Protein AF-A0A3D5VFP3-F1 (afdb_monomer_lite)

Foldseek 3Di:
DPPQDKDKFKKQKPDDDDPVLQVLLQVLLVPDWFWPHWHADPVRSMIITIGGPPRDDPVVNQVSSVVSVIGIDGPVVVVVVVVVVLVVVLVLLVVLLVQLCVLLVVLVVVVVCCVVVDCPDPCPPPLVCNLVSLLVSLCCNCCVSNVVLLVVLVVQVVVVHGDPSVVLNVVLVVQSVQSVCVVVDVGDHRNSVNSVSSSVVSVVVSVVSVVVVVVVVVVVVVVVPPDPWDFDQDPNDTDID

Radius of gyration: 29.79 Å; chains: 1; bounding box: 69×34×88 Å

Structure (mmCIF, N/CA/C/O backbone):
data_AF-A0A3D5VFP3-F1
#
_entry.id   AF-A0A3D5VFP3-F1
#
loop_
_atom_site.group_PDB
_atom_site.id
_atom_site.type_symbol
_atom_site.label_atom_id
_atom_site.label_alt_id
_atom_site.label_comp_id
_atom_site.label_asym_id
_atom_site.label_entity_id
_atom_site.label_seq_id
_atom_site.pdbx_PDB_ins_code
_atom_site.Cartn_x
_atom_site.Cartn_y
_atom_site.Cartn_z
_atom_site.occupancy
_atom_site.B_iso_or_equiv
_atom_site.auth_seq_id
_atom_site.auth_comp_id
_atom_site.auth_asym_id
_atom_site.auth_atom_id
_atom_site.pdbx_PDB_model_num
ATOM 1 N N . MET A 1 1 ? -14.016 -11.498 55.573 1.00 44.25 1 MET A N 1
ATOM 2 C CA . MET A 1 1 ? -14.763 -12.075 54.430 1.00 44.25 1 MET A CA 1
ATOM 3 C C . MET A 1 1 ? -13.805 -12.108 53.253 1.00 44.25 1 MET A C 1
ATOM 5 O O . MET A 1 1 ? -13.121 -11.107 53.084 1.00 44.25 1 MET A O 1
ATOM 9 N N . PRO A 1 2 ? -13.658 -13.217 52.510 1.00 45.59 2 PRO A N 1
ATOM 10 C CA . PRO A 1 2 ? -12.778 -13.217 51.349 1.00 45.59 2 PRO A CA 1
ATOM 11 C C . PRO A 1 2 ? -13.399 -12.300 50.289 1.00 45.59 2 PRO A C 1
ATOM 13 O O . PRO A 1 2 ? -14.559 -12.490 49.923 1.00 45.59 2 PRO A O 1
ATOM 16 N N . GLU A 1 3 ? -12.664 -11.279 49.849 1.00 53.44 3 GLU A N 1
ATOM 17 C CA . GLU A 1 3 ? -13.039 -10.457 48.697 1.00 53.44 3 GLU A CA 1
ATOM 18 C C . GLU A 1 3 ? -13.270 -11.387 47.503 1.00 53.44 3 GLU A C 1
ATOM 20 O O . GLU A 1 3 ? -12.344 -12.036 47.010 1.00 53.44 3 GLU A O 1
ATOM 25 N N . LYS A 1 4 ? -14.523 -11.500 47.048 1.00 60.69 4 LYS A N 1
ATOM 26 C CA . LYS A 1 4 ? -14.795 -12.093 45.740 1.00 60.69 4 LYS A CA 1
ATOM 27 C C . LYS A 1 4 ? -14.159 -11.164 44.714 1.00 60.69 4 LYS A C 1
ATOM 29 O O . LYS A 1 4 ? -14.658 -10.069 44.495 1.00 60.69 4 LYS A O 1
ATOM 34 N N . LYS A 1 5 ? -13.042 -11.596 44.134 1.00 81.00 5 LYS A N 1
ATOM 35 C CA . LYS A 1 5 ? -12.297 -10.841 43.128 1.00 81.00 5 LYS A CA 1
ATOM 36 C C . LYS A 1 5 ? -13.193 -10.646 41.901 1.00 81.00 5 LYS A C 1
ATOM 38 O O . LYS A 1 5 ? -13.483 -11.622 41.216 1.00 81.00 5 LYS A O 1
ATOM 43 N N . THR A 1 6 ? -13.684 -9.433 41.679 1.00 87.69 6 THR A N 1
ATOM 44 C CA . THR A 1 6 ? -14.434 -9.063 40.475 1.00 87.69 6 THR A CA 1
ATOM 45 C C . THR A 1 6 ? -13.469 -8.707 39.344 1.00 87.69 6 THR A C 1
ATOM 47 O O . THR A 1 6 ? -12.318 -8.335 39.580 1.00 87.69 6 THR A O 1
ATOM 50 N N . GLU A 1 7 ? -13.921 -8.871 38.104 1.00 89.81 7 GLU A N 1
ATOM 51 C CA . GLU A 1 7 ? -13.239 -8.378 36.906 1.00 89.81 7 GLU A CA 1
ATOM 52 C C . GLU A 1 7 ? -14.157 -7.432 36.140 1.00 89.81 7 GLU A C 1
ATOM 54 O O . GLU A 1 7 ? -15.376 -7.601 36.130 1.00 89.81 7 GLU A O 1
ATOM 59 N N . GLU A 1 8 ? -13.556 -6.459 35.462 1.00 90.25 8 GLU A N 1
ATOM 60 C CA . GLU A 1 8 ? -14.260 -5.541 34.575 1.00 90.25 8 GLU A CA 1
ATOM 61 C C . GLU A 1 8 ? -14.010 -5.923 33.114 1.00 90.25 8 GLU A C 1
ATOM 63 O O . GLU A 1 8 ? -12.895 -6.277 32.716 1.00 90.25 8 GLU A O 1
ATOM 68 N N . ILE A 1 9 ? -15.055 -5.839 32.295 1.00 91.19 9 ILE A N 1
ATOM 69 C CA . ILE A 1 9 ? -14.970 -6.032 30.855 1.00 91.19 9 ILE A CA 1
ATOM 70 C C . ILE A 1 9 ? -15.835 -5.022 30.118 1.00 91.19 9 ILE A C 1
ATOM 72 O O . ILE A 1 9 ? -16.965 -4.740 30.514 1.00 91.19 9 ILE A O 1
ATOM 76 N N . THR A 1 10 ? -15.312 -4.519 29.003 1.00 91.94 10 THR A N 1
ATOM 77 C CA . THR A 1 10 ? -16.052 -3.614 28.127 1.00 91.94 10 THR A CA 1
ATOM 78 C C . THR A 1 10 ? -16.463 -4.330 26.851 1.00 91.94 10 THR A C 1
ATOM 80 O O . THR A 1 10 ? -15.634 -4.907 26.135 1.00 91.94 10 THR A O 1
ATOM 83 N N . LEU A 1 11 ? -17.758 -4.274 26.555 1.00 93.19 11 LEU A N 1
ATOM 84 C CA . LEU A 1 11 ? -18.333 -4.724 25.295 1.00 93.19 11 LEU A CA 1
ATOM 85 C C . LEU A 1 11 ? -18.688 -3.511 24.443 1.00 93.19 11 LEU A C 1
ATOM 87 O O . LEU A 1 11 ? -19.290 -2.560 24.937 1.00 93.19 11 LEU A O 1
ATOM 91 N N . LYS A 1 12 ? -18.374 -3.560 23.153 1.00 92.06 12 LYS A N 1
ATOM 92 C CA . LYS A 1 12 ? -18.992 -2.675 22.170 1.00 92.06 12 LYS A CA 1
ATOM 93 C C . LYS A 1 12 ? -20.333 -3.273 21.754 1.00 92.06 12 LYS A C 1
ATOM 95 O O . LYS A 1 12 ? -20.403 -4.469 21.479 1.00 92.06 12 LYS A O 1
ATOM 100 N N . VAL A 1 13 ? -21.387 -2.465 21.738 1.00 91.69 13 VAL A N 1
ATOM 101 C CA . VAL A 1 13 ? -22.762 -2.899 21.468 1.00 91.69 13 VAL A CA 1
ATOM 102 C C . VAL A 1 13 ? -23.317 -2.113 20.286 1.00 91.69 13 VAL A C 1
ATOM 104 O O . VAL A 1 13 ? -23.622 -0.929 20.401 1.00 91.69 13 VAL A O 1
ATOM 107 N N . GLU A 1 14 ? -23.463 -2.777 19.145 1.00 88.94 14 GLU A N 1
ATOM 108 C CA . GLU A 1 14 ? -23.888 -2.149 17.893 1.00 88.94 14 GLU A CA 1
ATOM 109 C C . GLU A 1 14 ? -25.411 -2.178 17.714 1.00 88.94 14 GLU A C 1
ATOM 111 O O . GLU A 1 14 ? -26.101 -3.105 18.147 1.00 88.94 14 GLU A O 1
ATOM 116 N N . GLY A 1 15 ? -25.940 -1.160 17.027 1.00 87.69 15 GLY A N 1
ATOM 117 C CA . GLY A 1 15 ? -27.359 -1.066 16.665 1.00 87.69 15 GLY A CA 1
ATOM 118 C C . GLY A 1 15 ? -28.241 -0.350 17.690 1.00 87.69 15 GLY A C 1
ATOM 119 O O . GLY A 1 15 ? -29.456 -0.271 17.501 1.00 87.69 15 GLY A O 1
ATOM 120 N N . MET A 1 16 ? -27.665 0.203 18.761 1.00 91.12 16 MET A N 1
ATOM 121 C CA . MET A 1 16 ? -28.406 1.057 19.689 1.00 91.12 16 MET A CA 1
ATOM 122 C C . MET A 1 16 ? -28.631 2.441 19.074 1.00 91.12 16 MET A C 1
ATOM 124 O O . MET A 1 16 ? -27.683 3.147 18.757 1.00 91.12 16 MET A O 1
ATOM 128 N N . THR A 1 17 ? -29.890 2.855 18.937 1.00 88.81 17 THR A N 1
ATOM 129 C CA . THR A 1 17 ? -30.246 4.144 18.309 1.00 88.81 17 THR A CA 1
ATOM 130 C C . THR A 1 17 ? -30.950 5.116 19.252 1.00 88.81 17 THR A C 1
ATOM 132 O O . THR A 1 17 ? -31.187 6.266 18.888 1.00 88.81 17 THR A O 1
ATOM 135 N N . CYS A 1 18 ? -31.291 4.697 20.474 1.00 90.31 18 CYS A N 1
ATOM 136 C CA . CYS A 1 18 ? -31.927 5.564 21.465 1.00 90.31 18 CYS A CA 1
ATOM 137 C C . CYS A 1 18 ? -31.597 5.158 22.910 1.00 90.31 18 CYS A C 1
ATOM 139 O O . CYS A 1 18 ? -31.111 4.058 23.176 1.00 90.31 18 CYS A O 1
ATOM 141 N N . ALA A 1 19 ? -31.905 6.031 23.875 1.00 87.81 19 ALA A N 1
ATOM 142 C CA . ALA A 1 19 ? -31.663 5.769 25.299 1.00 87.81 19 ALA A CA 1
ATOM 143 C C . ALA A 1 19 ? -32.436 4.543 25.824 1.00 87.81 19 ALA A C 1
ATOM 145 O O . ALA A 1 19 ? -31.959 3.825 26.701 1.00 87.81 19 ALA A O 1
ATOM 146 N N . ALA A 1 20 ? -33.612 4.252 25.256 1.00 91.00 20 ALA A N 1
ATOM 147 C CA . ALA A 1 20 ? -34.373 3.056 25.610 1.00 91.00 20 ALA A CA 1
ATOM 148 C C . ALA A 1 20 ? -33.670 1.758 25.161 1.00 91.00 20 ALA A C 1
ATOM 150 O O . ALA A 1 20 ? -33.784 0.744 25.852 1.00 91.00 20 ALA A O 1
ATOM 151 N N . CYS A 1 21 ? -32.912 1.792 24.057 1.00 90.69 21 CYS A N 1
ATOM 152 C CA . CYS A 1 21 ? -32.069 0.677 23.616 1.00 90.69 21 CYS A CA 1
ATOM 153 C C . CYS A 1 21 ? -30.977 0.378 24.648 1.00 90.69 21 CYS A C 1
ATOM 155 O O . CYS A 1 21 ? -30.876 -0.757 25.111 1.00 90.69 21 CYS A O 1
ATOM 157 N N . ALA A 1 22 ? -30.233 1.408 25.068 1.00 91.56 22 ALA A N 1
ATOM 158 C CA . ALA A 1 22 ? -29.179 1.281 26.075 1.00 91.56 22 ALA A CA 1
ATOM 159 C C . ALA A 1 22 ? -29.722 0.743 27.409 1.00 91.56 22 ALA A C 1
ATOM 161 O O . ALA A 1 22 ? -29.200 -0.236 27.937 1.00 91.56 22 ALA A O 1
ATOM 162 N N . ASN A 1 23 ? -30.850 1.281 27.886 1.00 92.56 23 ASN A N 1
ATOM 163 C CA . ASN A 1 23 ? -31.508 0.804 29.107 1.00 92.56 23 ASN A CA 1
ATOM 164 C C . ASN A 1 23 ? -31.950 -0.665 29.023 1.00 92.56 23 ASN A C 1
ATOM 166 O O . ASN A 1 23 ? -31.930 -1.377 30.029 1.00 92.56 23 ASN A O 1
ATOM 170 N N . ARG A 1 24 ? -32.380 -1.136 27.844 1.00 93.06 24 ARG A N 1
ATOM 171 C CA . ARG A 1 24 ? -32.751 -2.544 27.639 1.00 93.06 24 ARG A CA 1
ATOM 172 C C . ARG A 1 24 ? -31.532 -3.455 27.764 1.00 93.06 24 ARG A C 1
ATOM 174 O O . ARG A 1 24 ? -31.623 -4.472 28.448 1.00 93.06 24 ARG A O 1
ATOM 181 N N . VAL A 1 25 ? -30.417 -3.083 27.137 1.00 94.00 25 VAL A N 1
ATOM 182 C CA . VAL A 1 25 ? -29.152 -3.830 27.222 1.00 94.00 25 VAL A CA 1
ATOM 183 C C . VAL A 1 25 ? -28.635 -3.841 28.658 1.00 94.00 25 VAL A C 1
ATOM 185 O O . VAL A 1 25 ? -28.311 -4.904 29.179 1.00 94.00 25 VAL A O 1
ATOM 188 N N . GLU A 1 26 ? -28.643 -2.691 29.335 1.00 94.75 26 GLU A N 1
ATOM 189 C CA . GLU A 1 26 ? -28.185 -2.573 30.721 1.00 94.75 26 GLU A CA 1
ATOM 190 C C . GLU A 1 26 ? -28.997 -3.460 31.672 1.00 94.75 26 GLU A C 1
ATOM 192 O O . GLU A 1 26 ? -28.426 -4.197 32.474 1.00 94.75 26 GLU A O 1
ATOM 197 N N . LYS A 1 27 ? -30.332 -3.455 31.549 1.00 93.00 27 LYS A N 1
ATOM 198 C CA . LYS A 1 27 ? -31.205 -4.344 32.333 1.00 93.00 27 LYS A CA 1
ATOM 199 C C . LYS A 1 27 ? -30.961 -5.819 32.024 1.00 93.00 27 LYS A C 1
ATOM 201 O O . LYS A 1 27 ? -30.970 -6.628 32.947 1.00 93.00 27 LYS A O 1
ATOM 206 N N . GLY A 1 28 ? -30.740 -6.167 30.755 1.00 92.38 28 GLY A N 1
ATOM 207 C CA . GLY A 1 28 ? -30.413 -7.535 30.349 1.00 92.38 28 GLY A CA 1
ATOM 208 C C . GLY A 1 28 ? -29.112 -8.028 30.984 1.00 92.38 28 GLY A C 1
ATOM 209 O O . GLY A 1 28 ? -29.074 -9.121 31.545 1.00 92.38 28 GLY A O 1
ATOM 210 N N . LEU A 1 29 ? -28.073 -7.190 30.977 1.00 93.56 29 LEU A N 1
ATOM 211 C CA . LEU A 1 29 ? -26.781 -7.499 31.590 1.00 93.56 29 LEU A CA 1
ATOM 212 C C . LEU A 1 29 ? -26.881 -7.588 33.120 1.00 93.56 29 LEU A C 1
ATOM 214 O O . LEU A 1 29 ? -26.464 -8.595 33.683 1.00 93.56 29 LEU A O 1
ATOM 218 N N . LYS A 1 30 ? -27.512 -6.611 33.790 1.00 92.88 30 LYS A N 1
ATOM 219 C CA . LYS A 1 30 ? -27.724 -6.636 35.255 1.00 92.88 30 LYS A CA 1
ATOM 220 C C . LYS A 1 30 ? -28.549 -7.832 35.729 1.00 92.88 30 LYS A C 1
ATOM 222 O O . LYS A 1 30 ? -28.347 -8.311 36.836 1.00 92.88 30 LYS A O 1
ATOM 227 N N . GLY A 1 31 ? -29.493 -8.301 34.913 1.00 88.50 31 GLY A N 1
ATOM 228 C CA . GLY A 1 31 ? -30.317 -9.471 35.220 1.00 88.50 31 GLY A CA 1
ATOM 229 C C . GLY A 1 31 ? -29.604 -10.813 35.028 1.00 88.50 31 GLY A C 1
ATOM 230 O O . GLY A 1 31 ? -30.205 -11.853 35.289 1.00 88.50 31 GLY A O 1
ATOM 231 N N . THR A 1 32 ? -28.358 -10.814 34.547 1.00 91.19 32 THR A N 1
ATOM 232 C CA . THR A 1 32 ? -27.607 -12.042 34.281 1.00 91.19 32 THR A CA 1
ATOM 233 C C . THR A 1 32 ? -26.815 -12.465 35.520 1.00 91.19 32 THR A C 1
ATOM 235 O O . THR A 1 32 ? -26.041 -11.691 36.078 1.00 91.19 32 THR A O 1
ATOM 238 N N . GLU A 1 33 ? -26.989 -13.715 35.953 1.00 90.94 33 GLU A N 1
ATOM 239 C CA . GLU A 1 33 ? -26.297 -14.257 37.126 1.00 90.94 33 GLU A CA 1
ATOM 240 C C . GLU A 1 33 ? -24.769 -14.209 36.955 1.00 90.94 33 GLU A C 1
ATOM 242 O O . GLU A 1 33 ? -24.229 -14.626 35.930 1.00 90.94 33 GLU A O 1
ATOM 247 N N . GLY A 1 34 ? -24.070 -13.690 37.968 1.00 89.00 34 GLY A N 1
ATOM 248 C CA . GLY A 1 34 ? -22.620 -13.481 37.932 1.00 89.00 34 GLY A CA 1
ATOM 249 C C . GLY A 1 34 ? -22.188 -12.071 37.515 1.00 89.00 34 GLY A C 1
ATOM 250 O O . GLY A 1 34 ? -21.008 -11.760 37.666 1.00 89.00 34 GLY A O 1
ATOM 251 N N . VAL A 1 35 ? -23.110 -11.212 37.061 1.00 93.94 35 VAL A N 1
ATOM 252 C CA . VAL A 1 35 ? -22.873 -9.770 36.871 1.00 93.94 35 VAL A CA 1
ATOM 253 C C . VAL A 1 35 ? -23.111 -9.032 38.189 1.00 93.94 35 VAL A C 1
ATOM 255 O O . VAL A 1 35 ? -24.148 -9.202 38.826 1.00 93.94 35 VAL A O 1
ATOM 258 N N . VAL A 1 36 ? -22.143 -8.217 38.606 1.00 92.44 36 VAL A N 1
ATOM 259 C CA . VAL A 1 36 ? -22.212 -7.371 39.808 1.00 92.44 36 VAL A CA 1
ATOM 260 C C . VAL A 1 36 ? -22.780 -6.004 39.452 1.00 92.44 36 VAL A C 1
ATOM 262 O O . VAL A 1 36 ? -23.693 -5.508 40.111 1.00 92.44 36 VAL A O 1
ATOM 265 N N . SER A 1 37 ? -22.277 -5.412 38.372 1.00 91.56 37 SER A N 1
ATOM 266 C CA . SER A 1 37 ? -22.757 -4.139 37.853 1.00 91.56 37 SER A CA 1
ATOM 267 C C . SER A 1 37 ? -22.610 -4.100 36.330 1.00 91.56 37 SER A C 1
ATOM 269 O O . SER A 1 37 ? -21.776 -4.789 35.746 1.00 91.56 37 SER A O 1
ATOM 271 N N . ALA A 1 38 ? -23.466 -3.331 35.662 1.00 93.00 38 ALA A N 1
ATOM 272 C CA . ALA A 1 38 ? -23.343 -3.061 34.234 1.00 93.00 38 ALA A CA 1
ATOM 273 C C . ALA A 1 38 ? -23.818 -1.637 33.955 1.00 93.00 38 ALA A C 1
ATOM 275 O O . ALA A 1 38 ? -24.843 -1.215 34.488 1.00 93.00 38 ALA A O 1
ATOM 276 N N . VAL A 1 39 ? -23.088 -0.900 33.131 1.00 92.38 39 VAL A N 1
ATOM 277 C CA . VAL A 1 39 ? -23.425 0.468 32.730 1.00 92.38 39 VAL A CA 1
ATOM 278 C C . VAL A 1 39 ? -23.284 0.560 31.221 1.00 92.38 39 VAL A C 1
ATOM 280 O O . VAL A 1 39 ? -22.249 0.179 30.673 1.00 92.38 39 VAL A O 1
ATOM 283 N N . VAL A 1 40 ? -24.321 1.053 30.541 1.00 92.44 40 VAL A N 1
ATOM 284 C CA . VAL A 1 40 ? -24.315 1.189 29.079 1.00 92.44 40 VAL A CA 1
ATOM 285 C C . VAL A 1 40 ? -24.307 2.659 28.687 1.00 92.44 40 VAL A C 1
ATOM 287 O O . VAL A 1 40 ? -25.212 3.422 29.013 1.00 92.44 40 VAL A O 1
ATOM 290 N N . ASN A 1 41 ? -23.299 3.055 27.920 1.00 88.00 41 ASN A N 1
ATOM 291 C CA . ASN A 1 41 ? -23.160 4.394 27.381 1.00 88.00 41 ASN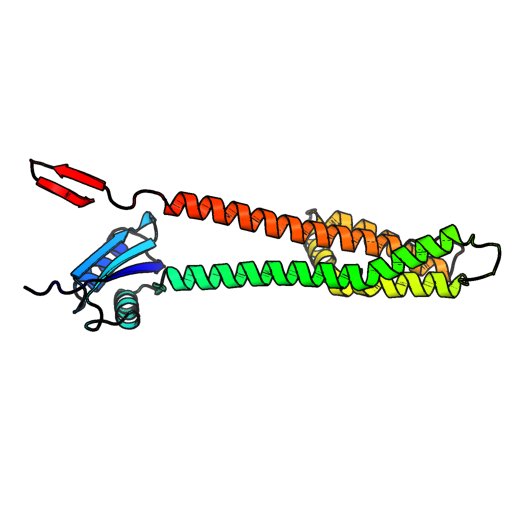 A CA 1
ATOM 292 C C . ASN A 1 41 ? -23.520 4.396 25.888 1.00 88.00 41 ASN A C 1
ATOM 294 O O . ASN A 1 41 ? -22.745 3.942 25.046 1.00 88.00 41 ASN A O 1
ATOM 298 N N . LEU A 1 42 ? -24.692 4.952 25.562 1.00 85.81 42 LEU A N 1
ATOM 299 C CA . LEU A 1 42 ? -25.190 5.055 24.186 1.00 85.81 42 LEU A CA 1
ATOM 300 C C . LEU A 1 42 ? -24.255 5.863 23.276 1.00 85.81 42 LEU A C 1
ATOM 302 O O . LEU A 1 42 ? -24.036 5.470 22.138 1.00 85.81 42 LEU A O 1
ATOM 306 N N . ALA A 1 43 ? -23.694 6.972 23.767 1.00 82.56 43 ALA A N 1
ATOM 307 C CA . ALA A 1 43 ? -22.877 7.877 22.954 1.00 82.56 43 ALA A CA 1
ATOM 308 C C . ALA A 1 43 ? -21.563 7.235 22.494 1.00 82.56 43 ALA A C 1
ATOM 310 O O . ALA A 1 43 ? -21.010 7.614 21.466 1.00 82.56 43 ALA A O 1
ATOM 311 N N . THR A 1 44 ? -21.060 6.273 23.267 1.00 83.12 44 THR A N 1
ATOM 312 C CA . THR A 1 44 ? -19.836 5.535 22.939 1.00 83.12 44 THR A CA 1
ATOM 313 C C . THR A 1 44 ? -20.099 4.108 22.475 1.00 83.12 44 THR A C 1
ATOM 315 O O . THR A 1 44 ? -19.137 3.406 22.178 1.00 83.12 44 THR A O 1
ATOM 318 N N . GLU A 1 45 ? -21.368 3.689 22.404 1.00 90.50 45 GLU A N 1
ATOM 319 C CA . GLU A 1 45 ? -21.789 2.319 22.081 1.00 90.50 45 GLU A CA 1
ATOM 320 C C . GLU A 1 45 ? -21.090 1.256 22.949 1.00 90.50 45 GLU A C 1
ATOM 322 O O . GLU A 1 45 ? -20.758 0.169 22.478 1.00 90.50 45 GLU A O 1
ATOM 327 N N . ARG A 1 46 ? -20.829 1.564 24.226 1.00 91.00 46 ARG A N 1
ATOM 328 C CA . ARG A 1 46 ? -20.075 0.694 25.145 1.00 91.00 46 ARG A CA 1
ATOM 329 C C . ARG A 1 46 ? -20.913 0.253 26.334 1.00 91.00 46 ARG A C 1
ATOM 331 O O . ARG A 1 46 ? -21.654 1.049 26.901 1.00 91.00 46 ARG A O 1
ATOM 338 N N . ALA A 1 47 ? -20.738 -0.998 26.741 1.00 93.00 47 ALA A N 1
ATOM 339 C CA . ALA A 1 47 ? -21.239 -1.557 27.987 1.00 93.00 47 ALA A CA 1
ATOM 340 C C . ALA A 1 47 ? -20.053 -1.968 28.870 1.00 93.00 47 ALA A C 1
ATOM 342 O O . ALA A 1 47 ? -19.340 -2.912 28.528 1.00 93.00 47 ALA A O 1
ATOM 343 N N . SER A 1 48 ? -19.844 -1.262 29.981 1.00 92.69 48 SER A N 1
ATOM 344 C CA . SER A 1 48 ? -18.876 -1.630 31.021 1.00 92.69 48 SER A CA 1
ATOM 345 C C . SER A 1 48 ? -19.558 -2.547 32.025 1.00 92.69 48 SER A C 1
ATOM 347 O O . SER A 1 48 ? -20.608 -2.194 32.563 1.00 92.69 48 SER A O 1
ATOM 349 N N . ILE A 1 49 ? -19.004 -3.737 32.238 1.00 94.31 49 ILE A N 1
ATOM 350 C CA . ILE A 1 49 ? -19.606 -4.789 33.058 1.00 94.31 49 ILE A CA 1
ATOM 351 C C . ILE A 1 49 ? -18.591 -5.253 34.091 1.00 94.31 49 ILE A C 1
ATOM 353 O O . ILE A 1 49 ? -17.502 -5.699 33.738 1.00 94.31 49 ILE A O 1
ATOM 357 N N . GLU A 1 50 ? -18.985 -5.219 35.355 1.00 92.94 50 GLU A N 1
ATOM 358 C CA . GLU A 1 50 ? -18.267 -5.859 36.446 1.00 92.94 50 GLU A CA 1
ATOM 359 C C . GLU A 1 50 ? -18.897 -7.226 36.718 1.00 92.94 50 GLU A C 1
ATOM 361 O O . GLU A 1 50 ? -20.111 -7.340 36.916 1.00 92.94 50 GLU A O 1
ATOM 366 N N . TYR A 1 51 ? -18.092 -8.283 36.713 1.00 93.38 51 TYR A N 1
ATOM 367 C CA . TYR A 1 51 ? -18.571 -9.655 36.840 1.00 93.38 51 TYR A CA 1
ATOM 368 C C . TYR A 1 51 ? -17.658 -10.506 37.723 1.00 93.38 51 TYR A C 1
ATOM 370 O O . TYR A 1 51 ? -16.522 -10.146 38.026 1.00 93.38 51 TYR A O 1
ATOM 378 N N . LEU A 1 52 ? -18.176 -11.655 38.153 1.00 92.62 52 LEU A N 1
ATOM 379 C CA . LEU A 1 52 ? -17.441 -12.643 38.936 1.00 92.62 52 LEU A CA 1
ATOM 380 C C . LEU A 1 52 ? -16.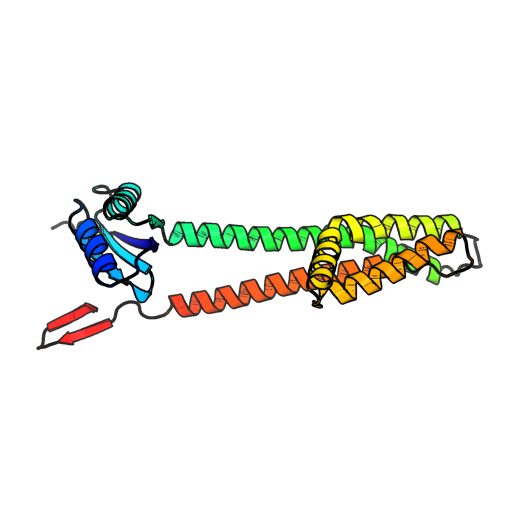772 -13.673 38.006 1.00 92.62 52 LEU A C 1
ATOM 382 O O . LEU A 1 52 ? -17.484 -14.486 37.396 1.00 92.62 52 LEU A O 1
ATOM 386 N N . PRO A 1 53 ? -15.426 -13.700 37.916 1.00 83.50 53 PRO A N 1
ATOM 387 C CA . PRO A 1 53 ? -14.700 -14.693 37.134 1.00 83.50 53 PRO A CA 1
ATOM 388 C C . PRO A 1 53 ? -15.038 -16.105 37.621 1.00 83.50 53 PRO A C 1
ATOM 390 O O . PRO A 1 53 ? -14.985 -16.397 38.815 1.00 83.50 53 PRO A O 1
ATOM 393 N N . GLY A 1 54 ? -15.425 -16.983 36.695 1.00 82.94 54 GLY A N 1
ATOM 394 C CA . GLY A 1 54 ? -15.827 -18.364 36.990 1.00 82.94 54 GLY A CA 1
ATOM 395 C C . GLY A 1 54 ? -17.326 -18.570 37.246 1.00 82.94 54 GLY A C 1
ATOM 396 O O . GLY A 1 54 ? -17.797 -19.692 37.081 1.00 82.94 54 GLY A O 1
ATOM 397 N N . ALA A 1 55 ? -18.096 -17.521 37.567 1.00 87.75 55 ALA A N 1
ATOM 398 C CA . ALA A 1 55 ? -19.563 -17.601 37.637 1.00 87.75 55 ALA A CA 1
ATOM 399 C C . ALA A 1 55 ? -20.215 -17.379 36.262 1.00 87.75 55 ALA A C 1
ATOM 401 O O . ALA A 1 55 ? -21.198 -18.033 35.906 1.00 87.75 55 ALA A O 1
ATOM 402 N N . ILE A 1 56 ? -19.633 -16.484 35.461 1.00 90.25 56 ILE A N 1
ATOM 403 C CA . ILE A 1 56 ? -20.080 -16.179 34.104 1.00 90.25 56 ILE A CA 1
ATOM 404 C C . ILE A 1 56 ? -18.886 -16.078 33.154 1.00 90.25 56 ILE A C 1
ATOM 406 O O . ILE A 1 56 ? -17.805 -15.633 33.536 1.00 90.25 56 ILE A O 1
ATOM 410 N N . SER A 1 57 ? -19.079 -16.537 31.916 1.00 90.56 57 SER A N 1
ATOM 411 C CA . SER A 1 57 ? -18.082 -16.440 30.851 1.00 90.56 57 SER A CA 1
ATOM 412 C C . SER A 1 57 ? -18.367 -15.243 29.944 1.00 90.56 57 SER A C 1
ATOM 414 O O . SER A 1 57 ? -19.499 -14.755 29.865 1.00 90.56 57 SER A O 1
ATOM 416 N N . LYS A 1 58 ? -17.345 -14.783 29.218 1.00 90.81 58 LYS A N 1
ATOM 417 C CA . LYS A 1 58 ? -17.456 -13.644 28.295 1.00 90.81 58 LYS A CA 1
ATOM 418 C C . LYS A 1 58 ? -18.488 -13.908 27.194 1.00 90.81 58 LYS A C 1
ATOM 420 O O . LYS A 1 58 ? -19.257 -13.022 26.838 1.00 90.81 58 LYS A O 1
ATOM 425 N N . GLU A 1 59 ? -18.585 -15.151 26.731 1.00 90.50 59 GLU A N 1
ATOM 426 C CA . GLU A 1 59 ? -19.549 -15.591 25.717 1.00 90.50 59 GLU A CA 1
ATOM 427 C C . GLU A 1 59 ? -20.991 -15.490 26.230 1.00 90.50 59 GLU A C 1
ATOM 429 O O . GLU A 1 59 ? -21.894 -15.109 25.484 1.00 90.50 59 GLU A O 1
ATOM 434 N N . LYS A 1 60 ? -21.228 -15.771 27.520 1.00 91.56 60 LYS A N 1
ATOM 435 C CA . LYS A 1 60 ? -22.554 -15.604 28.134 1.00 91.56 60 LYS A CA 1
ATOM 436 C C . LYS A 1 60 ? -22.955 -14.133 28.246 1.00 91.56 60 LYS A C 1
ATOM 438 O O . LYS A 1 60 ? -24.133 -13.831 28.069 1.00 91.56 60 LYS A O 1
ATOM 443 N N . LEU A 1 61 ? -22.002 -13.229 28.485 1.00 92.00 61 LEU A N 1
ATOM 444 C CA . LEU A 1 61 ? -22.253 -11.783 28.458 1.00 92.00 61 LEU A CA 1
ATOM 445 C C . LEU A 1 61 ? -22.626 -11.312 27.045 1.00 92.00 61 LEU A C 1
ATOM 447 O O . LEU A 1 61 ? -23.620 -10.608 26.885 1.00 92.00 61 LEU A O 1
ATOM 451 N N . LEU A 1 62 ? -21.905 -11.766 26.014 1.00 93.19 62 LEU A N 1
ATOM 452 C CA . LEU A 1 62 ? -22.254 -11.500 24.611 1.00 93.19 62 LEU A CA 1
ATOM 453 C C . LEU A 1 62 ? -23.648 -12.045 24.263 1.00 93.19 62 LEU A C 1
ATOM 455 O O . LEU A 1 62 ? -24.470 -11.332 23.694 1.00 93.19 62 LEU A O 1
ATOM 459 N N . THR A 1 63 ? -23.960 -13.263 24.709 1.00 92.69 63 THR A N 1
ATOM 460 C CA . THR A 1 63 ? -25.286 -13.874 24.528 1.00 92.69 63 THR A CA 1
ATOM 461 C C . THR A 1 63 ? -26.388 -13.060 25.218 1.00 92.69 63 THR A C 1
ATOM 463 O O . THR A 1 63 ? -27.506 -12.972 24.714 1.00 92.69 63 THR A O 1
ATOM 466 N N . ALA A 1 64 ? -26.117 -12.456 26.380 1.00 93.19 64 ALA A N 1
ATOM 467 C CA . ALA A 1 64 ? -27.078 -11.587 27.061 1.00 93.19 64 ALA A CA 1
ATOM 468 C C . ALA A 1 64 ? -27.371 -10.311 26.248 1.00 93.19 64 ALA A C 1
ATOM 470 O O . ALA A 1 64 ? -28.527 -9.891 26.166 1.00 93.19 64 ALA A O 1
ATOM 471 N N . VAL A 1 65 ? -26.354 -9.745 25.588 1.00 93.88 65 VAL A N 1
ATOM 472 C CA . VAL A 1 65 ? -26.514 -8.621 24.647 1.00 93.88 65 VAL A CA 1
ATOM 473 C C . VAL A 1 65 ? -27.322 -9.045 23.412 1.00 93.88 65 VAL A C 1
ATOM 475 O O . VAL A 1 65 ? -28.260 -8.345 23.024 1.00 93.88 65 VAL A O 1
ATOM 478 N N . GLU A 1 66 ? -27.048 -10.224 22.850 1.00 93.62 66 GLU A N 1
ATOM 479 C CA . GLU A 1 66 ? -27.806 -10.783 21.719 1.00 93.62 66 GLU A CA 1
ATOM 480 C C . GLU A 1 66 ? -29.274 -11.037 22.065 1.00 93.62 66 GLU A C 1
ATOM 482 O O . GLU A 1 66 ? -30.166 -10.678 21.296 1.00 93.62 66 GLU A O 1
ATOM 487 N N . LYS A 1 67 ? -29.557 -11.567 23.261 1.00 92.75 67 LYS A N 1
ATOM 488 C CA . LYS A 1 67 ? -30.930 -11.736 23.769 1.00 92.75 67 LYS A CA 1
ATOM 489 C C . LYS A 1 67 ? -31.660 -10.407 23.954 1.00 92.75 67 LYS A C 1
ATOM 491 O O . LYS A 1 67 ? -32.884 -10.369 23.846 1.00 92.75 67 LYS A O 1
ATOM 496 N N . ALA A 1 68 ? -30.934 -9.320 24.213 1.00 90.50 68 ALA A N 1
ATOM 497 C CA . ALA A 1 68 ? -31.500 -7.973 24.237 1.00 90.50 68 ALA A CA 1
ATOM 498 C C . ALA A 1 68 ? -31.774 -7.408 22.826 1.00 90.50 68 ALA A C 1
ATOM 500 O O . ALA A 1 68 ? -32.439 -6.373 22.713 1.00 90.50 68 ALA A O 1
ATOM 501 N N . GLY A 1 69 ? -31.319 -8.099 21.772 1.00 90.75 69 GLY A N 1
ATOM 502 C CA . GLY A 1 69 ? -31.538 -7.772 20.363 1.00 90.75 69 GLY A CA 1
ATOM 503 C C . GLY A 1 69 ? -30.389 -7.015 19.694 1.00 90.75 69 GLY A C 1
ATOM 504 O O . GLY A 1 69 ? -30.623 -6.381 18.669 1.00 90.75 69 GLY A O 1
ATOM 505 N N . TYR A 1 70 ? -29.179 -7.043 20.263 1.00 92.94 70 TYR A N 1
ATOM 506 C CA . TYR A 1 70 ? -28.033 -6.262 19.780 1.00 92.94 70 TYR A CA 1
ATOM 507 C C . TYR A 1 70 ? -26.802 -7.134 19.550 1.00 92.94 70 TYR A C 1
ATOM 509 O O . TYR A 1 70 ? -26.671 -8.207 20.132 1.00 92.94 70 TYR A O 1
ATOM 517 N N . GLN A 1 71 ? -25.873 -6.663 18.721 1.00 90.06 71 GLN A N 1
ATOM 518 C CA . GLN A 1 71 ? -24.602 -7.354 18.511 1.00 90.06 71 GLN A CA 1
ATOM 519 C C . GLN A 1 71 ? -23.562 -6.821 19.491 1.00 90.06 71 GLN A C 1
ATOM 521 O O . GLN A 1 71 ? -23.231 -5.637 19.468 1.00 90.06 71 GLN A O 1
ATOM 526 N N . GLY A 1 72 ? -23.058 -7.702 20.354 1.00 89.81 72 GLY A N 1
ATOM 527 C CA . GLY A 1 72 ? -21.936 -7.415 21.239 1.00 89.81 72 GLY A CA 1
ATOM 528 C C . GLY A 1 72 ? -20.615 -7.868 20.620 1.00 89.81 72 GLY A C 1
ATOM 529 O O . GLY A 1 72 ? -20.543 -8.939 20.021 1.00 89.81 72 GLY A O 1
ATOM 530 N N . ARG A 1 73 ? -19.549 -7.094 20.810 1.00 89.88 73 ARG A N 1
ATOM 531 C CA . ARG A 1 73 ? -18.165 -7.536 20.602 1.00 89.88 73 ARG A CA 1
ATOM 532 C C . ARG A 1 73 ? -17.309 -7.157 21.794 1.00 89.88 73 ARG A C 1
ATOM 534 O O . ARG A 1 73 ? -17.496 -6.103 22.395 1.00 89.88 73 ARG A O 1
ATOM 541 N N . LEU A 1 74 ? -16.339 -8.001 22.116 1.00 90.00 74 LEU A N 1
ATOM 542 C CA . LEU A 1 74 ? -15.323 -7.665 23.103 1.00 90.00 74 LEU A CA 1
ATOM 543 C C . LEU A 1 74 ? -14.461 -6.523 22.555 1.00 90.00 74 LEU A C 1
ATOM 545 O O . LEU A 1 74 ? -13.886 -6.644 21.473 1.00 90.00 74 LEU A O 1
ATOM 549 N N . GLU A 1 75 ? -14.350 -5.417 23.294 1.00 84.25 75 GLU A N 1
ATOM 550 C CA . GLU A 1 75 ? -13.601 -4.241 22.826 1.00 84.25 75 GLU A CA 1
ATOM 551 C C . GLU A 1 75 ? -12.131 -4.585 22.534 1.00 84.25 75 GLU A C 1
ATOM 553 O O . GLU A 1 75 ? -11.563 -4.131 21.540 1.00 84.25 75 GLU A O 1
ATOM 558 N N . LEU A 1 76 ? -11.538 -5.460 23.352 1.00 79.38 76 LEU A N 1
ATOM 559 C CA . LEU A 1 76 ? -10.176 -5.959 23.157 1.00 79.38 76 LEU A CA 1
ATOM 560 C C . LEU A 1 76 ? -10.027 -6.786 21.871 1.00 79.38 76 LEU A C 1
ATOM 562 O O . LEU A 1 76 ? -8.999 -6.681 21.205 1.00 79.38 76 LEU A O 1
ATOM 566 N N . GLU A 1 77 ? -11.039 -7.573 21.495 1.00 82.44 77 GLU A N 1
ATOM 567 C CA . GLU A 1 77 ? -11.016 -8.367 20.260 1.00 82.44 77 GLU A CA 1
ATOM 568 C C . GLU A 1 77 ? -11.186 -7.480 19.025 1.00 82.44 77 GLU A C 1
ATOM 570 O O . GLU A 1 77 ? -10.451 -7.630 18.052 1.00 82.44 77 GLU A O 1
ATOM 575 N N . GLU A 1 78 ? -12.094 -6.501 19.062 1.00 80.38 78 GLU A N 1
ATOM 576 C CA . GLU A 1 78 ? -12.257 -5.546 17.961 1.00 80.38 78 GLU A CA 1
ATOM 577 C C . GLU A 1 78 ? -11.000 -4.683 17.775 1.00 80.38 78 GLU A C 1
ATOM 579 O O . GLU A 1 78 ? -10.537 -4.471 16.647 1.00 80.38 78 GLU A O 1
ATOM 584 N N . ALA A 1 79 ? -10.391 -4.248 18.882 1.00 80.38 79 ALA A N 1
ATOM 585 C CA . ALA A 1 79 ? -9.109 -3.561 18.864 1.00 80.38 79 ALA A CA 1
ATOM 586 C C . ALA A 1 79 ? -8.006 -4.452 18.269 1.00 80.38 79 ALA A C 1
ATOM 588 O O . ALA A 1 79 ? -7.283 -3.984 17.388 1.00 80.38 79 ALA A O 1
ATOM 589 N N . ALA A 1 80 ? -7.905 -5.724 18.670 1.00 82.00 80 ALA A N 1
ATOM 590 C CA . ALA A 1 80 ? -6.936 -6.674 18.119 1.00 82.00 80 ALA A CA 1
ATOM 591 C C . ALA A 1 80 ? -7.127 -6.883 16.606 1.00 82.00 80 ALA A C 1
ATOM 593 O O . ALA A 1 80 ? -6.192 -6.668 15.839 1.00 82.00 80 ALA A O 1
ATOM 594 N N . VAL A 1 81 ? -8.355 -7.152 16.148 1.00 84.75 81 VAL A N 1
ATOM 595 C CA . VAL A 1 81 ? -8.670 -7.331 14.718 1.00 84.75 81 VAL A CA 1
ATOM 596 C C . VAL A 1 81 ? -8.351 -6.073 13.905 1.00 84.75 81 VAL A C 1
ATOM 598 O O . VAL A 1 81 ? -7.885 -6.164 12.766 1.00 84.75 81 VAL A O 1
ATOM 601 N N . SER A 1 82 ? -8.604 -4.881 14.454 1.00 84.44 82 SER A N 1
ATOM 602 C CA . SER A 1 82 ? -8.261 -3.624 13.778 1.00 84.44 82 SER A CA 1
ATOM 603 C C . SER A 1 82 ? -6.746 -3.438 13.643 1.00 84.44 82 SER A C 1
ATOM 605 O O . SER A 1 82 ? -6.274 -3.065 12.568 1.00 84.44 82 SER A O 1
ATOM 607 N N . ARG A 1 83 ? -5.982 -3.779 14.691 1.00 84.00 83 ARG A N 1
ATOM 608 C CA . ARG A 1 83 ? -4.515 -3.717 14.696 1.00 84.00 83 ARG A CA 1
ATOM 609 C C . ARG A 1 83 ? -3.917 -4.704 13.702 1.00 84.00 83 ARG A C 1
ATOM 611 O O . ARG A 1 83 ? -3.086 -4.286 12.903 1.00 84.00 83 ARG A O 1
ATOM 618 N N . ASP A 1 84 ? -4.401 -5.942 13.672 1.00 87.69 84 ASP A N 1
ATOM 619 C CA . ASP A 1 84 ? -3.942 -6.963 12.723 1.00 87.69 84 ASP A CA 1
ATOM 620 C C . ASP A 1 84 ? -4.173 -6.529 11.270 1.00 87.69 84 ASP A C 1
ATOM 622 O O . ASP A 1 84 ? -3.308 -6.691 10.408 1.00 87.69 84 ASP A O 1
ATOM 626 N N . LYS A 1 85 ? -5.330 -5.915 10.981 1.00 88.62 85 LYS A N 1
ATOM 627 C CA . LYS A 1 85 ? -5.632 -5.372 9.647 1.00 88.62 85 LYS A CA 1
ATOM 628 C C . LYS A 1 85 ? -4.691 -4.232 9.264 1.00 88.62 85 LYS A C 1
ATOM 630 O O . LYS A 1 85 ? -4.246 -4.174 8.114 1.00 88.62 85 LYS A O 1
ATOM 635 N N . ASP A 1 86 ? -4.408 -3.320 10.187 1.00 87.81 86 ASP A N 1
ATOM 636 C CA . ASP A 1 86 ? -3.506 -2.195 9.939 1.00 87.81 86 ASP A CA 1
ATOM 637 C C . ASP A 1 86 ? -2.050 -2.660 9.779 1.00 87.81 86 ASP A C 1
ATOM 639 O O . ASP A 1 86 ? -1.345 -2.186 8.883 1.00 87.81 86 ASP A O 1
ATOM 643 N N . GLU A 1 87 ? -1.623 -3.657 10.554 1.00 90.19 87 GLU A N 1
ATOM 644 C CA . GLU A 1 87 ? -0.311 -4.284 10.416 1.00 90.19 87 GLU A CA 1
ATOM 645 C C . GLU A 1 87 ? -0.176 -5.033 9.084 1.00 90.19 87 GLU A C 1
ATOM 647 O O . GLU A 1 87 ? 0.796 -4.823 8.356 1.00 90.19 87 GLU A O 1
ATOM 652 N N . ALA A 1 88 ? -1.182 -5.817 8.686 1.00 92.75 88 ALA A N 1
ATOM 653 C CA . ALA A 1 88 ? -1.194 -6.509 7.398 1.00 92.75 88 ALA A CA 1
ATOM 654 C C . ALA A 1 88 ? -1.118 -5.532 6.210 1.00 92.75 88 ALA A C 1
ATOM 656 O O . ALA A 1 88 ? -0.417 -5.792 5.227 1.00 92.75 88 ALA A O 1
ATOM 657 N N . ARG A 1 89 ? -1.795 -4.376 6.292 1.00 89.88 89 ARG A N 1
ATOM 658 C CA . ARG A 1 89 ? -1.696 -3.305 5.282 1.00 89.88 89 ARG A CA 1
ATOM 659 C C . ARG A 1 89 ? -0.285 -2.726 5.210 1.00 89.88 89 ARG A C 1
ATOM 661 O O . ARG A 1 89 ? 0.232 -2.528 4.108 1.00 89.88 89 ARG A O 1
ATOM 668 N N . LEU A 1 90 ? 0.345 -2.484 6.360 1.00 93.38 90 LEU A N 1
ATOM 669 C CA . LEU A 1 90 ? 1.714 -1.974 6.428 1.00 93.38 90 LEU A CA 1
ATOM 670 C C . LEU A 1 90 ? 2.720 -2.988 5.863 1.00 93.38 90 LEU A C 1
ATOM 672 O O . LEU A 1 90 ? 3.570 -2.620 5.050 1.00 93.38 90 LEU A O 1
ATOM 676 N N . GLN A 1 91 ? 2.583 -4.267 6.221 1.00 94.50 91 GLN A N 1
ATOM 677 C CA . GLN A 1 91 ? 3.399 -5.358 5.682 1.00 94.50 91 GLN A CA 1
ATOM 678 C C . GLN A 1 91 ? 3.209 -5.506 4.168 1.00 94.50 91 GLN A C 1
ATOM 680 O O . GLN A 1 91 ? 4.182 -5.685 3.435 1.00 94.50 91 GLN A O 1
ATOM 685 N N . GLN A 1 92 ? 1.979 -5.375 3.662 1.00 94.19 92 GLN A N 1
ATOM 686 C CA . GLN A 1 92 ? 1.716 -5.419 2.225 1.00 94.19 92 GLN A CA 1
ATOM 687 C C . GLN A 1 92 ? 2.380 -4.247 1.485 1.00 94.19 92 GLN A C 1
ATOM 689 O O . GLN A 1 92 ? 2.945 -4.455 0.406 1.00 94.19 92 GLN A O 1
ATOM 694 N N . ALA A 1 93 ? 2.351 -3.037 2.055 1.00 95.12 93 ALA A N 1
ATOM 695 C CA . ALA A 1 93 ? 3.046 -1.875 1.504 1.00 95.12 93 ALA A CA 1
ATOM 696 C C . ALA A 1 93 ? 4.571 -2.082 1.498 1.00 95.12 93 ALA A C 1
ATOM 698 O O . ALA A 1 93 ? 5.210 -1.883 0.463 1.00 95.12 93 ALA A O 1
ATOM 699 N N . ALA A 1 94 ? 5.137 -2.575 2.605 1.00 96.75 94 ALA A N 1
ATOM 700 C CA . ALA A 1 94 ? 6.557 -2.903 2.709 1.00 96.75 94 ALA A CA 1
ATOM 701 C C . ALA A 1 94 ? 6.973 -3.978 1.694 1.00 96.75 94 ALA A C 1
ATOM 703 O O . ALA A 1 94 ? 7.985 -3.832 1.014 1.00 96.75 94 ALA A O 1
ATOM 704 N N . ARG A 1 95 ? 6.171 -5.038 1.531 1.00 96.19 95 ARG A N 1
ATOM 705 C CA . ARG A 1 95 ? 6.442 -6.114 0.570 1.00 96.19 95 ARG A CA 1
ATOM 706 C C . ARG A 1 95 ? 6.466 -5.595 -0.864 1.00 96.19 95 ARG A C 1
ATOM 708 O O . ARG A 1 95 ? 7.373 -5.933 -1.611 1.00 96.19 95 ARG A O 1
ATOM 715 N N . ARG A 1 96 ? 5.495 -4.762 -1.256 1.00 96.38 96 ARG A N 1
ATOM 716 C CA . ARG A 1 96 ? 5.464 -4.150 -2.598 1.00 96.38 96 ARG A CA 1
ATOM 717 C C . ARG A 1 96 ? 6.669 -3.243 -2.835 1.00 96.38 96 ARG A C 1
ATOM 719 O O . ARG A 1 96 ? 7.267 -3.322 -3.900 1.00 96.38 96 ARG A O 1
ATOM 726 N N . MET A 1 97 ? 7.037 -2.435 -1.840 1.00 97.38 97 MET A N 1
ATOM 727 C CA . MET A 1 97 ? 8.233 -1.592 -1.879 1.00 97.38 97 MET A CA 1
ATOM 728 C C . MET A 1 97 ? 9.500 -2.431 -2.092 1.00 97.38 97 MET A C 1
ATOM 730 O O . MET A 1 97 ? 10.274 -2.137 -2.998 1.00 97.38 97 MET A O 1
ATOM 734 N N . TRP A 1 98 ? 9.694 -3.494 -1.306 1.00 97.44 98 TRP A N 1
ATOM 735 C CA . TRP A 1 98 ? 10.870 -4.359 -1.426 1.00 97.44 98 TRP A CA 1
ATOM 736 C C . TRP A 1 98 ? 10.913 -5.132 -2.741 1.00 97.44 98 TRP A C 1
ATOM 738 O O . TRP A 1 98 ? 11.976 -5.211 -3.348 1.00 97.44 98 TRP A O 1
ATOM 748 N N . ILE A 1 99 ? 9.774 -5.647 -3.217 1.00 96.00 99 ILE A N 1
ATOM 749 C CA . ILE A 1 99 ? 9.684 -6.270 -4.545 1.00 96.00 99 ILE A CA 1
ATOM 750 C C . ILE A 1 99 ? 10.104 -5.264 -5.618 1.00 96.00 99 ILE A C 1
ATOM 752 O O . ILE A 1 99 ? 10.930 -5.595 -6.457 1.00 96.00 99 ILE A O 1
ATOM 756 N N . ALA A 1 100 ? 9.588 -4.032 -5.583 1.00 97.31 100 ALA A N 1
ATOM 757 C CA . ALA A 1 100 ? 9.948 -3.017 -6.567 1.00 97.31 100 ALA A CA 1
ATOM 758 C C . ALA A 1 100 ? 11.456 -2.707 -6.534 1.00 97.31 100 ALA A C 1
ATOM 760 O O . ALA A 1 100 ? 12.117 -2.803 -7.566 1.00 97.31 100 ALA A O 1
ATOM 761 N N . TRP A 1 101 ? 12.024 -2.465 -5.346 1.00 97.88 101 TRP A N 1
ATOM 762 C CA . TRP A 1 101 ? 13.464 -2.249 -5.171 1.00 97.88 101 TRP A CA 1
ATOM 763 C C . TRP A 1 101 ? 14.323 -3.420 -5.658 1.00 97.88 101 TRP A C 1
ATOM 765 O O . TRP A 1 101 ? 15.374 -3.180 -6.250 1.00 97.88 101 TRP A O 1
ATOM 775 N N . ALA A 1 102 ? 13.878 -4.666 -5.466 1.00 97.56 102 ALA A N 1
ATOM 776 C CA . ALA A 1 102 ? 14.615 -5.852 -5.900 1.00 97.56 102 ALA A CA 1
ATOM 777 C C . ALA A 1 102 ? 14.855 -5.888 -7.418 1.00 97.56 102 ALA A C 1
ATOM 779 O O . ALA A 1 102 ? 15.867 -6.428 -7.853 1.00 97.56 102 ALA A O 1
ATOM 780 N N . PHE A 1 103 ? 13.970 -5.285 -8.220 1.00 96.44 103 PHE A N 1
ATOM 781 C CA . PHE A 1 103 ? 14.130 -5.207 -9.675 1.00 96.44 103 PHE A CA 1
ATOM 782 C C . PHE A 1 103 ? 14.662 -3.852 -10.152 1.00 96.44 103 PHE A C 1
ATOM 784 O O . PHE A 1 103 ? 15.476 -3.798 -11.077 1.00 96.44 103 PHE A O 1
ATOM 791 N N . THR A 1 104 ? 14.270 -2.747 -9.511 1.00 95.81 104 THR A N 1
ATOM 792 C CA . THR A 1 104 ? 14.704 -1.413 -9.946 1.00 95.81 104 THR A CA 1
ATOM 793 C C . THR A 1 104 ? 16.118 -1.070 -9.514 1.00 95.81 104 THR A C 1
ATOM 795 O O . THR A 1 104 ? 16.780 -0.319 -10.222 1.00 95.81 104 THR A O 1
ATOM 798 N N . LEU A 1 105 ? 16.615 -1.616 -8.399 1.00 96.56 105 LEU A N 1
ATOM 799 C CA . LEU A 1 105 ? 17.998 -1.388 -7.978 1.00 96.56 105 LEU A CA 1
ATOM 800 C C . LEU A 1 105 ? 18.999 -2.003 -8.968 1.00 96.56 105 LEU A C 1
ATOM 802 O O . LEU A 1 105 ? 19.872 -1.265 -9.421 1.00 96.56 105 LEU A O 1
ATOM 806 N N . PRO A 1 106 ? 18.854 -3.273 -9.406 1.00 95.19 106 PRO A N 1
ATOM 807 C CA . PRO A 1 106 ? 19.664 -3.804 -10.501 1.00 95.19 106 PRO A CA 1
ATOM 808 C C . PRO A 1 106 ? 19.561 -2.980 -11.786 1.00 95.19 106 PRO A C 1
ATOM 810 O O . PRO A 1 106 ? 20.584 -2.712 -12.410 1.00 95.19 106 PRO A O 1
ATOM 813 N N . ALA A 1 107 ? 18.359 -2.525 -12.164 1.00 93.69 107 ALA A N 1
ATOM 814 C CA . ALA A 1 107 ? 18.179 -1.686 -13.351 1.00 93.69 107 ALA A CA 1
ATOM 815 C C . ALA A 1 107 ? 18.928 -0.349 -13.231 1.00 93.69 107 ALA A C 1
ATOM 817 O O . ALA A 1 107 ? 19.611 0.062 -14.167 1.00 93.69 107 ALA A O 1
ATOM 818 N N . ALA A 1 108 ? 18.845 0.309 -12.073 1.00 94.19 108 ALA A N 1
ATOM 819 C CA . ALA A 1 108 ? 19.537 1.565 -11.804 1.00 94.19 108 ALA A CA 1
ATOM 820 C C . ALA A 1 108 ? 21.061 1.382 -11.802 1.00 94.19 108 ALA A C 1
ATOM 822 O O . ALA A 1 108 ? 21.773 2.157 -12.435 1.00 94.19 108 ALA A O 1
ATOM 823 N N . VAL A 1 109 ? 21.566 0.328 -11.155 1.00 93.31 109 VAL A N 1
ATOM 824 C CA . VAL A 1 109 ? 22.998 -0.009 -11.162 1.00 93.31 109 VAL A CA 1
ATOM 825 C C . VAL A 1 109 ? 23.477 -0.285 -12.587 1.00 93.31 109 VAL A C 1
ATOM 827 O O . VAL A 1 109 ? 24.497 0.258 -13.003 1.00 93.31 109 VAL A O 1
ATOM 830 N N . TRP A 1 110 ? 22.713 -1.050 -13.369 1.00 90.81 110 TRP A N 1
ATOM 831 C CA . TRP A 1 110 ? 23.014 -1.312 -14.776 1.00 90.81 110 TRP A CA 1
ATOM 832 C C . TRP A 1 110 ? 23.065 -0.024 -15.608 1.00 90.81 110 TRP A C 1
ATOM 834 O O . TRP A 1 110 ? 23.988 0.163 -16.400 1.00 90.81 110 TRP A O 1
ATOM 844 N N . MET A 1 111 ? 22.117 0.897 -15.403 1.00 89.38 111 MET A N 1
ATOM 845 C CA . MET A 1 111 ? 22.115 2.206 -16.063 1.00 89.38 111 MET A CA 1
ATOM 846 C C . MET A 1 111 ? 23.355 3.035 -15.705 1.00 89.38 111 MET A C 1
ATOM 848 O O . MET A 1 111 ? 23.973 3.612 -16.598 1.00 89.38 111 MET A O 1
ATOM 852 N N . LEU A 1 112 ? 23.738 3.075 -14.426 1.00 89.56 112 LEU A N 1
ATOM 853 C CA . LEU A 1 112 ? 24.912 3.819 -13.961 1.00 89.56 112 LEU A CA 1
ATOM 854 C C . LEU A 1 112 ? 26.214 3.239 -14.517 1.00 89.56 112 LEU A C 1
ATOM 856 O O . LEU A 1 112 ? 27.065 3.999 -14.972 1.00 89.56 112 LEU A O 1
ATOM 860 N N . ILE A 1 113 ? 26.350 1.910 -14.543 1.00 87.69 113 ILE A N 1
ATOM 861 C CA . ILE A 1 113 ? 27.511 1.235 -15.137 1.00 87.69 113 ILE A CA 1
ATOM 862 C C . ILE A 1 113 ? 27.585 1.529 -16.636 1.00 87.69 113 ILE A C 1
ATOM 864 O O . ILE A 1 113 ? 28.647 1.899 -17.125 1.00 87.69 113 ILE A O 1
ATOM 868 N N . ALA A 1 114 ? 26.467 1.430 -17.362 1.00 83.81 114 ALA A N 1
ATOM 869 C CA . ALA A 1 114 ? 26.426 1.727 -18.794 1.00 83.81 114 ALA A CA 1
ATOM 870 C C . ALA A 1 114 ? 26.789 3.192 -19.106 1.00 83.81 114 ALA A C 1
ATOM 872 O O . ALA A 1 114 ? 27.386 3.474 -20.145 1.00 83.81 114 ALA A O 1
ATOM 873 N N . MET A 1 115 ? 26.450 4.125 -18.208 1.00 83.31 115 MET A N 1
ATOM 874 C CA . MET A 1 115 ? 26.850 5.528 -18.323 1.00 83.31 115 MET A CA 1
ATOM 875 C C . MET A 1 115 ? 28.342 5.721 -18.008 1.00 83.31 115 MET A C 1
ATOM 877 O O . MET A 1 115 ? 29.038 6.403 -18.756 1.00 83.31 115 MET A O 1
ATOM 881 N N . ALA A 1 116 ? 28.843 5.099 -16.936 1.00 83.81 116 ALA A N 1
ATOM 882 C CA . ALA A 1 116 ? 30.220 5.245 -16.462 1.00 83.81 116 ALA A CA 1
ATOM 883 C C . ALA A 1 116 ? 31.254 4.558 -17.365 1.00 83.81 116 ALA A C 1
ATOM 885 O O . ALA A 1 116 ? 32.331 5.102 -17.592 1.00 83.81 116 ALA A O 1
ATOM 886 N N . ALA A 1 117 ? 30.924 3.387 -17.915 1.00 76.62 117 ALA A N 1
ATOM 887 C CA . ALA A 1 117 ? 31.794 2.647 -18.827 1.00 76.62 117 ALA A CA 1
ATOM 888 C C . ALA A 1 117 ? 31.990 3.361 -20.178 1.00 76.62 117 ALA A C 1
ATOM 890 O O . ALA A 1 117 ? 32.882 2.991 -20.938 1.00 76.62 117 ALA A O 1
ATOM 891 N N . GLY A 1 118 ? 31.175 4.387 -20.465 1.00 68.56 118 GLY A N 1
ATOM 892 C CA . GLY A 1 118 ? 31.114 5.072 -21.747 1.00 68.56 118 GLY A CA 1
ATOM 893 C C . GLY A 1 118 ? 30.637 4.118 -22.841 1.00 68.56 118 GLY A C 1
ATOM 894 O O . GLY A 1 118 ? 31.352 3.194 -23.219 1.00 68.56 118 GLY A O 1
ATOM 895 N N . ARG A 1 119 ? 29.454 4.369 -23.422 1.00 61.12 119 ARG A N 1
ATOM 896 C CA . ARG A 1 119 ? 28.826 3.539 -24.480 1.00 61.12 119 ARG A CA 1
ATOM 897 C C . ARG A 1 119 ? 29.718 3.251 -25.718 1.00 61.12 119 ARG A C 1
ATOM 899 O O . ARG A 1 119 ? 29.291 2.538 -26.618 1.00 61.12 119 ARG A O 1
ATOM 906 N N . HIS A 1 120 ? 30.939 3.787 -25.782 1.00 54.53 120 HIS A N 1
ATOM 907 C CA . HIS A 1 120 ? 31.792 3.848 -26.966 1.00 54.53 120 HIS A CA 1
ATOM 908 C C . HIS A 1 120 ? 33.087 3.019 -26.914 1.00 54.53 120 HIS A C 1
ATOM 910 O O . HIS A 1 120 ? 33.705 2.869 -27.961 1.00 54.53 120 HIS A O 1
ATOM 916 N N . GLN A 1 121 ? 33.512 2.458 -25.771 1.00 53.53 121 GLN A N 1
ATOM 917 C CA . GLN A 1 121 ? 34.854 1.837 -25.691 1.00 53.53 121 GLN A CA 1
ATOM 918 C C . GLN A 1 121 ? 34.886 0.303 -25.824 1.00 53.53 121 GLN A C 1
ATOM 920 O O . GLN A 1 121 ? 35.919 -0.243 -26.198 1.00 53.53 121 GLN A O 1
ATOM 925 N N . HIS A 1 122 ? 33.790 -0.409 -25.531 1.00 62.62 122 HIS A N 1
ATOM 926 C CA . HIS A 1 122 ? 33.763 -1.887 -25.552 1.00 62.62 122 HIS A CA 1
ATOM 927 C C . HIS A 1 122 ? 32.502 -2.507 -26.185 1.00 62.62 122 HIS A C 1
ATOM 929 O O . HIS A 1 122 ? 32.358 -3.726 -26.189 1.00 62.62 122 HIS A O 1
ATOM 935 N N . GLY A 1 123 ? 31.566 -1.699 -26.705 1.00 65.19 123 GLY A N 1
ATOM 936 C CA . GLY A 1 123 ? 30.328 -2.199 -27.333 1.00 65.19 123 GLY A CA 1
ATOM 937 C C . GLY A 1 123 ? 29.357 -2.924 -26.384 1.00 65.19 123 GLY A C 1
ATOM 938 O O . GLY A 1 123 ? 28.363 -3.494 -26.836 1.00 65.19 123 GLY A O 1
ATOM 939 N N . TRP A 1 124 ? 29.627 -2.900 -25.076 1.00 70.94 124 TRP A N 1
ATOM 940 C CA . TRP A 1 124 ? 28.818 -3.525 -24.035 1.00 70.94 124 TRP A CA 1
ATOM 941 C C . TRP A 1 124 ? 28.208 -2.460 -23.111 1.00 70.94 124 TRP A C 1
ATOM 943 O O . TRP A 1 124 ? 28.939 -1.579 -22.654 1.00 70.94 124 TRP A O 1
ATOM 953 N N . PRO A 1 125 ? 26.903 -2.534 -22.790 1.00 73.19 125 PRO A N 1
ATOM 954 C CA . PRO A 1 125 ? 25.897 -3.452 -23.334 1.00 73.19 125 PRO A CA 1
ATOM 955 C C . PRO A 1 125 ? 25.472 -3.091 -24.768 1.00 73.19 125 PRO A C 1
ATOM 957 O O . PRO A 1 125 ? 25.415 -1.919 -25.134 1.00 73.19 125 PRO A O 1
ATOM 960 N N . THR A 1 126 ? 25.126 -4.098 -25.580 1.00 85.25 126 THR A N 1
ATOM 961 C CA . THR A 1 126 ? 24.562 -3.853 -26.920 1.00 85.25 126 THR A CA 1
ATOM 962 C C . THR A 1 126 ? 23.217 -3.120 -26.796 1.00 85.25 126 THR A C 1
ATOM 964 O O . THR A 1 126 ? 22.495 -3.377 -25.825 1.00 85.25 126 THR A O 1
ATOM 967 N N . PRO A 1 127 ? 22.813 -2.272 -27.767 1.00 85.19 127 PRO A N 1
ATOM 968 C CA . PRO A 1 127 ? 21.555 -1.520 -27.694 1.00 85.19 127 PRO A CA 1
ATOM 969 C C . PRO A 1 127 ? 20.333 -2.400 -27.405 1.00 85.19 127 PRO A C 1
ATOM 971 O O . PRO A 1 127 ? 19.499 -2.058 -26.571 1.00 85.19 127 PRO A O 1
ATOM 974 N N . LEU A 1 128 ? 20.274 -3.586 -28.021 1.00 88.50 128 LEU A N 1
ATOM 975 C CA . LEU A 1 128 ? 19.208 -4.559 -27.786 1.00 88.50 128 LEU A CA 1
ATOM 976 C C . LEU A 1 128 ? 19.204 -5.077 -26.341 1.00 88.50 128 LEU A C 1
ATOM 978 O O . LEU A 1 128 ? 18.156 -5.087 -25.700 1.00 88.50 128 LEU A O 1
ATOM 982 N N . SER A 1 129 ? 20.364 -5.490 -25.818 1.00 89.00 129 SER A N 1
ATOM 983 C CA . SER A 1 129 ? 20.468 -6.017 -24.449 1.00 89.00 129 SER A CA 1
ATOM 984 C C . SER A 1 129 ? 20.144 -4.957 -23.398 1.00 89.00 129 SER A C 1
ATOM 986 O O . SER A 1 129 ? 19.464 -5.251 -22.417 1.00 89.00 129 SER A O 1
ATOM 988 N N . TYR A 1 130 ? 20.561 -3.711 -23.633 1.00 89.31 130 TYR A N 1
ATOM 989 C CA . TYR A 1 130 ? 20.232 -2.585 -22.770 1.00 89.31 130 TYR A CA 1
ATOM 990 C C . TYR A 1 130 ? 18.730 -2.288 -22.790 1.00 89.31 130 TYR A C 1
ATOM 992 O O . TYR A 1 130 ? 18.108 -2.190 -21.729 1.00 89.31 130 TYR A O 1
ATOM 1000 N N . ASN A 1 131 ? 18.130 -2.201 -23.983 1.00 91.88 131 ASN A N 1
ATOM 1001 C CA . ASN A 1 131 ? 16.717 -1.869 -24.117 1.00 91.88 131 ASN A CA 1
ATOM 1002 C C . ASN A 1 131 ? 15.812 -2.951 -23.531 1.00 91.88 131 ASN A C 1
ATOM 1004 O O . ASN A 1 131 ? 14.897 -2.655 -22.762 1.00 91.88 131 ASN A O 1
ATOM 1008 N N . LEU A 1 132 ? 16.112 -4.210 -23.842 1.00 93.75 132 LEU A N 1
ATOM 1009 C CA . LEU A 1 132 ? 15.367 -5.350 -23.334 1.00 93.75 132 LEU A CA 1
ATOM 1010 C C . LEU A 1 132 ? 15.580 -5.544 -21.832 1.00 93.75 132 LEU A C 1
ATOM 1012 O O . LEU A 1 132 ? 14.609 -5.716 -21.104 1.00 93.75 132 LEU A O 1
ATOM 1016 N N . GLY A 1 133 ? 16.822 -5.469 -21.349 1.00 93.56 133 GLY A N 1
ATOM 1017 C CA . GLY A 1 133 ? 17.142 -5.659 -19.935 1.00 93.56 133 GLY A CA 1
ATOM 1018 C C . GLY A 1 133 ? 16.481 -4.617 -19.033 1.00 93.56 133 GLY A C 1
ATOM 1019 O O . GLY A 1 133 ? 15.849 -4.972 -18.040 1.00 93.56 133 GLY A O 1
ATOM 1020 N N . THR A 1 134 ? 16.558 -3.335 -19.398 1.00 92.50 134 THR A N 1
ATOM 1021 C CA . THR A 1 134 ? 15.932 -2.255 -18.613 1.00 92.50 134 THR A CA 1
ATOM 1022 C C . THR A 1 134 ? 14.406 -2.327 -18.637 1.00 92.50 134 THR A C 1
ATOM 1024 O O . THR A 1 134 ? 13.776 -2.109 -17.601 1.00 92.50 134 THR A O 1
ATOM 1027 N N . LEU A 1 135 ? 13.802 -2.691 -19.774 1.00 95.06 135 LEU A N 1
ATOM 1028 C CA . LEU A 1 135 ? 12.358 -2.894 -19.879 1.00 95.06 135 LEU A CA 1
ATOM 1029 C C . LEU A 1 135 ? 11.899 -4.090 -19.031 1.00 95.06 135 LEU A C 1
ATOM 1031 O O . LEU A 1 135 ? 10.973 -3.955 -18.234 1.00 95.06 135 LEU A O 1
ATOM 1035 N N . LEU A 1 136 ? 12.572 -5.240 -19.143 1.00 96.12 136 LEU A N 1
ATOM 1036 C CA . LEU A 1 136 ? 12.238 -6.447 -18.381 1.00 96.12 136 LEU A CA 1
ATOM 1037 C C . LEU A 1 136 ? 12.380 -6.245 -16.872 1.00 96.12 136 LEU A C 1
ATOM 1039 O O . LEU A 1 136 ? 11.534 -6.721 -16.122 1.00 96.12 136 LEU A O 1
ATOM 1043 N N . LEU A 1 137 ? 13.405 -5.519 -16.419 1.00 95.75 137 LEU A N 1
ATOM 1044 C CA . LEU A 1 137 ? 13.573 -5.202 -15.000 1.00 95.75 137 LEU A CA 1
ATOM 1045 C C . LEU A 1 137 ? 12.542 -4.181 -14.497 1.00 95.75 137 LEU A C 1
ATOM 1047 O O . LEU A 1 137 ? 12.149 -4.227 -13.334 1.00 95.75 137 LEU A O 1
ATOM 1051 N N . ALA A 1 138 ? 12.054 -3.275 -15.347 1.00 96.06 138 ALA A N 1
ATOM 1052 C CA . ALA A 1 138 ? 11.010 -2.333 -14.952 1.00 96.06 138 ALA A CA 1
ATOM 1053 C C . ALA A 1 138 ? 9.636 -3.014 -14.789 1.00 96.06 138 ALA A C 1
ATOM 1055 O O . ALA A 1 138 ? 8.878 -2.667 -13.883 1.00 96.06 138 ALA A O 1
ATOM 1056 N N . LEU A 1 139 ? 9.308 -4.007 -15.623 1.00 95.31 139 LEU A N 1
ATOM 1057 C CA . LEU A 1 139 ? 7.969 -4.611 -15.674 1.00 95.31 139 LEU A CA 1
ATOM 1058 C C . LEU A 1 139 ? 7.452 -5.170 -14.329 1.00 95.31 139 LEU A C 1
ATOM 1060 O O . LEU A 1 139 ? 6.307 -4.860 -13.986 1.00 95.31 139 LEU A O 1
ATOM 1064 N N . PRO A 1 140 ? 8.225 -5.930 -13.525 1.00 95.94 140 PRO A N 1
ATOM 1065 C CA . PRO A 1 140 ? 7.772 -6.391 -12.212 1.00 95.94 140 PRO A CA 1
ATOM 1066 C C . PRO A 1 140 ? 7.442 -5.245 -11.249 1.00 95.94 140 PRO A C 1
ATOM 1068 O O . PRO A 1 140 ? 6.441 -5.303 -10.531 1.00 95.94 140 PRO A O 1
ATOM 1071 N N . ALA A 1 141 ? 8.239 -4.174 -11.254 1.00 96.19 141 ALA A N 1
ATOM 1072 C CA . ALA A 1 141 ? 7.980 -3.012 -10.412 1.00 96.19 141 ALA A CA 1
ATOM 1073 C C . ALA A 1 141 ? 6.673 -2.309 -10.816 1.00 96.19 141 ALA A C 1
ATOM 1075 O O . ALA A 1 141 ? 5.887 -1.917 -9.953 1.00 96.19 141 ALA A O 1
ATOM 1076 N N . LEU A 1 142 ? 6.395 -2.214 -12.117 1.00 96.81 142 LEU A N 1
ATOM 1077 C CA . LEU A 1 142 ? 5.209 -1.539 -12.643 1.00 96.81 142 LEU A CA 1
ATOM 1078 C C . LEU A 1 142 ? 3.939 -2.382 -12.527 1.00 96.81 142 LEU A C 1
ATOM 1080 O O . LEU A 1 142 ? 2.952 -1.940 -11.946 1.00 96.81 142 LEU A O 1
ATOM 1084 N N . LEU A 1 143 ? 3.943 -3.594 -13.080 1.00 96.31 143 LEU A N 1
ATOM 1085 C CA . LEU A 1 143 ? 2.730 -4.396 -13.231 1.00 96.31 143 LEU A CA 1
ATOM 1086 C C . LEU A 1 143 ? 2.421 -5.215 -11.978 1.00 96.31 143 LEU A C 1
ATOM 1088 O O . LEU A 1 143 ? 1.262 -5.300 -11.573 1.00 96.31 143 LEU A O 1
ATOM 1092 N N . TRP A 1 144 ? 3.442 -5.786 -11.331 1.00 95.56 144 TRP A N 1
ATOM 1093 C CA . TRP A 1 144 ? 3.240 -6.651 -10.168 1.00 95.56 144 TRP A CA 1
ATOM 1094 C C . TRP A 1 144 ? 3.196 -5.862 -8.855 1.00 95.56 144 TRP A C 1
ATOM 1096 O O . TRP A 1 144 ? 2.200 -5.929 -8.132 1.00 95.56 144 TRP A O 1
ATOM 1106 N N . ALA A 1 145 ? 4.227 -5.070 -8.548 1.00 96.31 145 ALA A N 1
ATOM 1107 C CA . ALA A 1 145 ? 4.229 -4.242 -7.339 1.00 96.31 145 ALA A CA 1
ATOM 1108 C C . ALA A 1 145 ? 3.296 -3.018 -7.479 1.00 96.31 145 ALA A C 1
ATOM 1110 O O . ALA A 1 145 ? 2.505 -2.717 -6.575 1.00 96.31 145 ALA A O 1
ATOM 1111 N N . GLY A 1 146 ? 3.352 -2.350 -8.635 1.00 96.31 146 GLY A N 1
ATOM 1112 C CA . GLY A 1 146 ? 2.627 -1.118 -8.952 1.00 96.31 146 GLY A CA 1
ATOM 1113 C C . GLY A 1 146 ? 1.229 -1.286 -9.557 1.00 96.31 146 GLY A C 1
ATOM 1114 O O . GLY A 1 146 ? 0.525 -0.292 -9.699 1.00 96.31 146 GLY A O 1
ATOM 1115 N N . GLY A 1 147 ? 0.757 -2.504 -9.854 1.00 96.50 147 GLY A N 1
ATOM 1116 C CA . GLY A 1 147 ? -0.503 -2.712 -10.593 1.00 96.50 147 GLY A CA 1
ATOM 1117 C C . GLY A 1 147 ? -1.735 -2.016 -9.989 1.00 96.50 147 GLY A C 1
ATOM 1118 O O . GLY A 1 147 ? -2.603 -1.513 -10.704 1.00 96.50 147 GLY A O 1
ATOM 1119 N N . HIS A 1 148 ? -1.786 -1.905 -8.660 1.00 95.62 148 HIS A N 1
ATOM 1120 C CA . HIS A 1 148 ? -2.856 -1.203 -7.944 1.00 95.62 148 HIS A CA 1
ATOM 1121 C C . HIS A 1 148 ? -2.884 0.318 -8.189 1.00 95.62 148 HIS A C 1
ATOM 1123 O O . HIS A 1 148 ? -3.953 0.920 -8.085 1.00 95.62 148 HIS A O 1
ATOM 1129 N N . VAL A 1 149 ? -1.745 0.932 -8.526 1.00 97.12 149 VAL A N 1
ATOM 1130 C CA . VAL A 1 149 ? -1.619 2.361 -8.861 1.00 97.12 149 VAL A CA 1
ATOM 1131 C C . VAL A 1 149 ? -2.342 2.631 -10.177 1.00 97.12 149 VAL A C 1
ATOM 1133 O O . VAL A 1 149 ? -3.189 3.518 -10.246 1.00 97.12 149 VAL A O 1
ATOM 1136 N N . TYR A 1 150 ? -2.130 1.787 -11.190 1.00 97.25 150 TYR A N 1
ATOM 1137 C CA . TYR A 1 150 ? -2.857 1.885 -12.458 1.00 97.25 150 TYR A CA 1
ATOM 1138 C C . TYR A 1 150 ? -4.362 1.662 -12.280 1.00 97.25 150 TYR A C 1
ATOM 1140 O O . TYR A 1 150 ? -5.169 2.419 -12.814 1.00 97.25 150 TYR A O 1
ATOM 1148 N N . GLN A 1 151 ? -4.764 0.679 -11.466 1.00 96.75 151 GLN A N 1
ATOM 1149 C CA . GLN A 1 151 ? -6.180 0.452 -11.146 1.00 96.75 151 GLN A CA 1
ATOM 1150 C C . GLN A 1 151 ? -6.817 1.633 -10.397 1.00 96.75 151 GLN A C 1
ATOM 1152 O O . GLN A 1 151 ? -8.008 1.900 -10.553 1.00 96.75 151 GLN A O 1
ATOM 1157 N N . SER A 1 152 ? -6.056 2.312 -9.539 1.00 96.44 152 SER A N 1
ATOM 1158 C CA . SER A 1 152 ? -6.495 3.508 -8.815 1.00 96.44 152 SER A CA 1
ATOM 1159 C C . SER A 1 152 ? -6.657 4.700 -9.758 1.00 96.44 152 SER A C 1
ATOM 1161 O O . SER A 1 152 ? -7.728 5.305 -9.795 1.00 96.44 152 SER A O 1
ATOM 1163 N N . ALA A 1 153 ? -5.649 4.966 -10.592 1.00 97.06 153 ALA A N 1
ATOM 1164 C CA . ALA A 1 153 ? -5.671 6.021 -11.599 1.00 97.06 153 ALA A CA 1
ATOM 1165 C C . ALA A 1 153 ? -6.824 5.847 -12.595 1.00 97.06 153 ALA A C 1
ATOM 1167 O O . ALA A 1 153 ? -7.554 6.792 -12.886 1.00 97.06 153 ALA A O 1
ATOM 1168 N N . TRP A 1 154 ? -7.032 4.620 -13.075 1.00 96.88 154 TRP A N 1
ATOM 1169 C CA . TRP A 1 154 ? -8.110 4.295 -14.003 1.00 96.88 154 TRP A CA 1
ATOM 1170 C C . TRP A 1 154 ? -9.497 4.491 -13.383 1.00 96.88 154 TRP A C 1
ATOM 1172 O O . TRP A 1 154 ? -10.397 5.039 -14.020 1.00 96.88 154 TRP A O 1
ATOM 1182 N N . ARG A 1 155 ? -9.675 4.090 -12.117 1.00 96.94 155 ARG A N 1
ATOM 1183 C CA . ARG A 1 155 ? -10.915 4.367 -11.383 1.00 96.94 155 ARG A CA 1
ATOM 1184 C C . ARG A 1 155 ? -11.142 5.867 -11.224 1.00 96.94 155 ARG A C 1
ATOM 1186 O O . ARG A 1 155 ? -12.256 6.303 -11.485 1.00 96.94 155 ARG A O 1
ATOM 1193 N N . ALA A 1 156 ? -10.124 6.642 -10.854 1.00 96.06 156 ALA A N 1
ATOM 1194 C CA . ALA A 1 156 ? -10.242 8.095 -10.721 1.00 96.06 156 ALA A CA 1
ATOM 1195 C C . ALA A 1 156 ? -10.673 8.749 -12.046 1.00 96.06 156 ALA A C 1
ATOM 1197 O O . ALA A 1 156 ? -11.667 9.478 -12.075 1.00 96.06 156 ALA A O 1
ATOM 1198 N N . ALA A 1 157 ? -10.017 8.375 -13.150 1.00 95.38 157 ALA A N 1
ATOM 1199 C CA . ALA A 1 157 ? -10.319 8.877 -14.488 1.00 95.38 157 ALA A CA 1
ATOM 1200 C C . ALA A 1 157 ? -11.765 8.583 -14.919 1.00 95.38 157 ALA A C 1
ATOM 1202 O O . ALA A 1 157 ? -12.458 9.483 -15.388 1.00 95.38 157 ALA A O 1
ATOM 1203 N N . ARG A 1 158 ? -12.264 7.355 -14.701 1.00 96.94 158 ARG A N 1
ATOM 1204 C CA . ARG A 1 158 ? -13.666 7.010 -15.011 1.00 96.94 158 ARG A CA 1
ATOM 1205 C C . ARG A 1 158 ? -14.690 7.828 -14.224 1.00 96.94 158 ARG A C 1
ATOM 1207 O O . ARG A 1 158 ? -15.802 8.004 -14.703 1.00 96.94 158 ARG A O 1
ATOM 1214 N N . HIS A 1 159 ? -14.335 8.293 -13.029 1.00 94.06 159 HIS A N 1
ATOM 1215 C CA . HIS A 1 159 ? -15.207 9.121 -12.192 1.00 94.06 159 HIS A CA 1
ATOM 1216 C C . HIS A 1 159 ? -14.945 10.626 -12.382 1.00 94.06 159 HIS A C 1
ATOM 1218 O O . HIS A 1 159 ? -15.418 11.425 -11.581 1.00 94.06 159 HIS A O 1
ATOM 1224 N N . GLY A 1 160 ? -14.175 11.027 -13.403 1.00 94.81 160 GLY A N 1
ATOM 1225 C CA . GLY A 1 160 ? -13.890 12.436 -13.693 1.00 94.81 160 GLY A CA 1
ATOM 1226 C C . GLY A 1 160 ? -13.043 13.138 -12.626 1.00 94.81 160 GLY A C 1
ATOM 1227 O O . GLY A 1 160 ? -13.120 14.353 -12.483 1.00 94.81 160 GLY A O 1
ATOM 1228 N N . SER A 1 161 ? -12.250 12.383 -11.862 1.00 94.69 161 SER A N 1
ATOM 1229 C CA . SER A 1 161 ? -11.392 12.904 -10.791 1.00 94.69 161 SER A CA 1
ATOM 1230 C C . SER A 1 161 ? -9.922 12.554 -11.027 1.00 94.69 161 SER A C 1
ATOM 1232 O O . SER A 1 161 ? -9.594 11.632 -11.777 1.00 94.69 161 SER A O 1
ATOM 1234 N N . ALA A 1 162 ? -9.026 13.280 -10.360 1.00 94.31 162 ALA A N 1
ATOM 1235 C CA . ALA A 1 162 ? -7.598 12.988 -10.332 1.00 94.31 162 ALA A CA 1
ATOM 1236 C C . ALA A 1 162 ? -7.144 12.744 -8.889 1.00 94.31 162 ALA A C 1
ATOM 1238 O O . ALA A 1 162 ? -7.596 13.417 -7.962 1.00 94.31 162 ALA A O 1
ATOM 1239 N N . ASN A 1 163 ? -6.248 11.779 -8.697 1.00 93.94 163 ASN A N 1
ATOM 1240 C CA . ASN A 1 163 ? -5.626 11.495 -7.408 1.00 93.94 163 ASN A CA 1
ATOM 1241 C C . ASN A 1 163 ? -4.098 11.397 -7.554 1.00 93.94 163 ASN A C 1
ATOM 1243 O O . ASN A 1 163 ? -3.556 11.542 -8.650 1.00 93.94 163 ASN A O 1
ATOM 1247 N N . MET A 1 164 ? -3.397 11.147 -6.442 1.00 95.00 164 MET A N 1
ATOM 1248 C CA . MET A 1 164 ? -1.936 10.976 -6.435 1.00 95.00 164 MET A CA 1
ATOM 1249 C C . MET A 1 164 ? -1.464 9.935 -7.466 1.00 95.00 164 MET A C 1
ATOM 1251 O O . MET A 1 164 ? -0.448 10.133 -8.131 1.00 95.00 164 MET A O 1
ATOM 1255 N N . ASP A 1 165 ? -2.221 8.849 -7.628 1.00 97.06 165 ASP A N 1
ATOM 1256 C CA . ASP A 1 165 ? -1.866 7.730 -8.498 1.00 97.06 165 ASP A CA 1
ATOM 1257 C C . ASP A 1 165 ? -2.039 8.088 -9.989 1.00 97.06 165 ASP A C 1
ATOM 1259 O O . ASP A 1 165 ? -1.344 7.530 -10.836 1.00 97.06 165 ASP A O 1
ATOM 1263 N N . SER A 1 166 ? -2.908 9.052 -10.325 1.00 96.19 166 SER A N 1
ATOM 1264 C CA . SER A 1 166 ? -3.145 9.514 -11.701 1.00 96.19 166 SER A CA 1
ATOM 1265 C C . SER A 1 166 ? -1.879 10.061 -12.364 1.00 96.19 166 SER A C 1
ATOM 1267 O O . SER A 1 166 ? -1.535 9.641 -13.469 1.00 96.19 166 SER A O 1
ATOM 1269 N N . LEU A 1 167 ? -1.160 10.966 -11.690 1.00 95.88 167 LEU A N 1
ATOM 1270 C CA . LEU A 1 167 ? 0.053 11.581 -12.241 1.00 95.88 167 LEU A CA 1
ATOM 1271 C C . LEU A 1 167 ? 1.164 10.541 -12.442 1.00 95.88 167 LEU A C 1
ATOM 1273 O O . LEU A 1 167 ? 1.827 10.518 -13.479 1.00 95.88 167 LEU A O 1
ATOM 1277 N N . ILE A 1 168 ? 1.324 9.643 -11.468 1.00 97.69 168 ILE A N 1
ATOM 1278 C CA . ILE A 1 168 ? 2.307 8.556 -11.520 1.00 97.69 168 ILE A CA 1
ATOM 1279 C C . ILE A 1 168 ? 1.987 7.592 -12.660 1.00 97.69 168 ILE A C 1
ATOM 1281 O O . ILE A 1 168 ? 2.886 7.199 -13.406 1.00 97.69 168 ILE A O 1
ATOM 1285 N N . ALA A 1 169 ? 0.716 7.231 -12.836 1.00 97.75 169 ALA A N 1
ATOM 1286 C CA . ALA A 1 169 ? 0.293 6.356 -13.919 1.00 97.75 169 ALA A CA 1
ATOM 1287 C C . ALA A 1 169 ? 0.621 6.959 -15.290 1.00 97.75 169 ALA A C 1
ATOM 1289 O O . ALA A 1 169 ? 1.234 6.284 -16.111 1.00 97.75 169 ALA A O 1
ATOM 1290 N N . ILE A 1 170 ? 0.290 8.233 -15.518 1.00 97.06 170 ILE A N 1
ATOM 1291 C CA . ILE A 1 170 ? 0.576 8.915 -16.790 1.00 97.06 170 ILE A CA 1
ATOM 1292 C C . ILE A 1 170 ? 2.086 8.968 -17.050 1.00 97.06 170 ILE A C 1
ATOM 1294 O O . ILE A 1 170 ? 2.539 8.559 -18.117 1.00 97.06 170 ILE A O 1
ATOM 1298 N N . GLY A 1 171 ? 2.872 9.418 -16.067 1.00 97.19 171 GLY A N 1
ATOM 1299 C CA . GLY A 1 171 ? 4.322 9.556 -16.221 1.00 97.19 171 GLY A CA 1
ATOM 1300 C 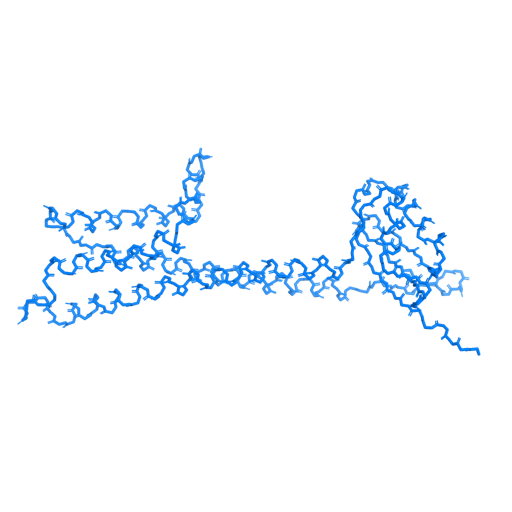C . GLY A 1 171 ? 5.025 8.220 -16.466 1.00 97.19 171 GLY A C 1
ATOM 1301 O O . GLY A 1 171 ? 5.873 8.110 -17.350 1.00 97.19 171 GLY A O 1
ATOM 1302 N N . THR A 1 172 ? 4.647 7.176 -15.726 1.00 97.50 172 THR A N 1
ATOM 1303 C CA . THR A 1 172 ? 5.248 5.846 -15.900 1.00 97.50 172 THR A CA 1
ATOM 1304 C C . THR A 1 172 ? 4.830 5.188 -17.212 1.00 97.50 172 THR A C 1
ATOM 1306 O O . THR A 1 172 ? 5.681 4.592 -17.865 1.00 97.50 172 THR A O 1
ATOM 1309 N N . LEU A 1 173 ? 3.576 5.343 -17.653 1.00 97.25 173 LEU A N 1
ATOM 1310 C CA . LEU A 1 173 ? 3.127 4.830 -18.951 1.00 97.25 173 LEU A CA 1
ATOM 1311 C C . LEU A 1 173 ? 3.845 5.518 -20.118 1.00 97.25 173 LEU A C 1
ATOM 1313 O O . LEU A 1 173 ? 4.311 4.828 -21.021 1.00 97.25 173 LEU A O 1
ATOM 1317 N N . ALA A 1 174 ? 4.002 6.845 -20.069 1.00 96.75 174 ALA A N 1
ATOM 1318 C CA . ALA A 1 174 ? 4.745 7.599 -21.081 1.00 96.75 174 ALA A CA 1
ATOM 1319 C C . ALA A 1 174 ? 6.233 7.194 -21.139 1.00 96.75 174 ALA A C 1
ATOM 1321 O O . ALA A 1 174 ? 6.830 7.071 -22.210 1.00 96.75 174 ALA A O 1
ATOM 1322 N N . ALA A 1 175 ? 6.845 6.937 -19.983 1.00 96.62 175 ALA A N 1
ATOM 1323 C CA . ALA A 1 175 ? 8.226 6.474 -19.924 1.00 96.62 175 ALA A CA 1
ATOM 1324 C C . ALA A 1 175 ? 8.377 5.024 -20.428 1.00 96.62 175 ALA A C 1
ATOM 1326 O O . ALA A 1 175 ? 9.296 4.743 -21.195 1.00 96.62 175 ALA A O 1
ATOM 1327 N N . VAL A 1 176 ? 7.460 4.107 -20.096 1.00 96.00 176 VAL A N 1
ATOM 1328 C CA . VAL A 1 176 ? 7.466 2.737 -20.649 1.00 96.00 176 VAL A CA 1
ATOM 1329 C C . VAL A 1 176 ? 7.257 2.728 -22.155 1.00 96.00 176 VAL A C 1
ATOM 1331 O O . VAL A 1 176 ? 7.925 1.957 -22.845 1.00 96.00 176 VAL A O 1
ATOM 1334 N N . SER A 1 177 ? 6.374 3.580 -22.688 1.00 95.88 177 SER A N 1
ATOM 1335 C CA . SER A 1 177 ? 6.145 3.627 -24.133 1.00 95.88 177 SER A CA 1
ATOM 1336 C C . SER A 1 177 ? 7.419 3.979 -24.895 1.00 95.88 177 SER A C 1
ATOM 1338 O O . SER A 1 177 ? 7.664 3.383 -25.939 1.00 95.88 177 SER A O 1
ATOM 1340 N N . SER A 1 178 ? 8.284 4.843 -24.346 1.00 95.06 178 SER A N 1
ATOM 1341 C CA . SER A 1 178 ? 9.601 5.111 -24.948 1.00 95.06 178 SER A CA 1
ATOM 1342 C C . SER A 1 178 ? 10.475 3.854 -25.035 1.00 95.06 178 SER A C 1
ATOM 1344 O O . SER A 1 178 ? 11.122 3.627 -26.053 1.00 95.06 178 SER A O 1
ATOM 1346 N N . GLY A 1 179 ? 10.430 2.983 -24.022 1.00 93.50 179 GLY A N 1
ATOM 1347 C CA . GLY A 1 179 ? 11.182 1.731 -24.025 1.00 93.50 179 GLY A CA 1
ATOM 1348 C C . GLY A 1 179 ? 10.685 0.726 -25.055 1.00 93.50 179 GLY A C 1
ATOM 1349 O O . GLY A 1 179 ? 11.494 0.024 -25.650 1.00 93.50 179 GLY A O 1
ATOM 1350 N N . ILE A 1 180 ? 9.378 0.694 -25.324 1.00 93.94 180 ILE A N 1
ATOM 1351 C CA . ILE A 1 180 ? 8.802 -0.117 -26.408 1.00 93.94 180 ILE A CA 1
ATOM 1352 C C . ILE A 1 180 ? 9.172 0.479 -27.774 1.00 93.94 180 ILE A C 1
ATOM 1354 O O . ILE A 1 180 ? 9.565 -0.245 -28.686 1.00 93.94 180 ILE A O 1
ATOM 1358 N N . MET A 1 181 ? 9.084 1.803 -27.920 1.00 95.19 181 MET A N 1
ATOM 1359 C CA . MET A 1 181 ? 9.401 2.492 -29.174 1.00 95.19 181 MET A CA 1
ATOM 1360 C C . MET A 1 181 ? 10.883 2.387 -29.550 1.00 95.19 181 MET A C 1
ATOM 1362 O O . MET A 1 181 ? 11.186 2.307 -30.738 1.00 95.19 181 MET A O 1
ATOM 1366 N N . ALA A 1 182 ? 11.785 2.311 -28.568 1.00 93.19 182 ALA A N 1
ATOM 1367 C CA . ALA A 1 182 ? 13.230 2.178 -28.768 1.00 93.19 182 ALA A CA 1
ATOM 1368 C C . ALA A 1 182 ? 13.656 0.902 -29.528 1.00 93.19 182 ALA A C 1
ATOM 1370 O O . ALA A 1 182 ? 14.804 0.795 -29.954 1.00 93.19 182 ALA A O 1
ATOM 1371 N N . PHE A 1 183 ? 12.758 -0.076 -29.708 1.00 92.69 183 PHE A N 1
ATOM 1372 C CA . PHE A 1 183 ? 13.009 -1.255 -30.550 1.00 92.69 183 PHE A CA 1
ATOM 1373 C C . PHE A 1 183 ? 12.774 -1.000 -32.042 1.00 92.69 183 PHE A C 1
ATOM 1375 O O . PHE A 1 183 ? 13.335 -1.706 -32.875 1.00 92.69 183 PHE A O 1
ATOM 1382 N N . PHE A 1 184 ? 11.939 -0.017 -32.376 1.00 93.88 184 PHE A N 1
ATOM 1383 C CA . PHE A 1 184 ? 11.501 0.261 -33.746 1.00 93.88 184 PHE A CA 1
ATOM 1384 C C . PHE A 1 184 ? 12.072 1.575 -34.283 1.00 93.88 184 PHE A C 1
ATOM 1386 O O . PHE A 1 184 ? 12.299 1.707 -35.483 1.00 93.88 184 PHE A O 1
ATOM 1393 N N . TRP A 1 185 ? 12.322 2.537 -33.394 1.00 93.62 185 TRP A N 1
ATOM 1394 C CA . TRP A 1 185 ? 12.852 3.854 -33.723 1.00 93.62 185 TRP A CA 1
ATOM 1395 C C . TRP A 1 185 ? 14.095 4.177 -32.889 1.00 93.62 185 TRP A C 1
ATOM 1397 O O . TRP A 1 185 ? 14.219 3.687 -31.765 1.00 93.62 185 TRP A O 1
ATOM 1407 N N . PRO A 1 186 ? 15.002 5.035 -33.398 1.00 88.88 186 PRO A N 1
ATOM 1408 C CA . PRO A 1 186 ? 16.189 5.488 -32.675 1.00 88.88 186 PRO A CA 1
ATOM 1409 C C . PRO A 1 186 ? 15.816 6.534 -31.610 1.00 88.88 186 PRO A C 1
ATOM 1411 O O . PRO A 1 186 ? 16.187 7.701 -31.700 1.00 88.88 186 PRO A O 1
ATOM 1414 N N . VAL A 1 187 ? 15.033 6.114 -30.618 1.00 92.00 187 VAL A N 1
ATOM 1415 C CA . VAL A 1 187 ? 14.634 6.916 -29.456 1.00 92.00 187 VAL A CA 1
ATOM 1416 C C . VAL A 1 187 ? 15.283 6.362 -28.190 1.00 92.00 187 VAL A C 1
ATOM 1418 O O . VAL A 1 187 ? 15.538 5.162 -28.084 1.00 92.00 187 VAL A O 1
ATOM 1421 N N . GLU A 1 188 ? 15.554 7.233 -27.221 1.00 90.25 188 GLU A N 1
ATOM 1422 C CA . GLU A 1 188 ? 16.107 6.818 -25.929 1.00 90.25 188 GLU A CA 1
ATOM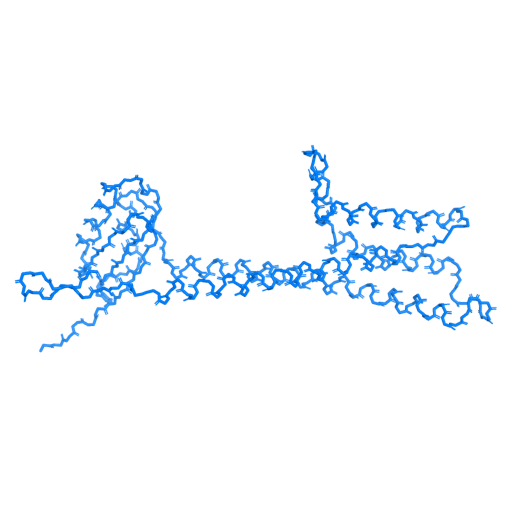 1423 C C . GLU A 1 188 ? 15.057 6.066 -25.097 1.00 90.25 188 GLU A C 1
ATOM 1425 O O . GLU A 1 188 ? 13.870 6.403 -25.082 1.00 90.25 188 GLU A O 1
ATOM 1430 N N . ASN A 1 189 ? 15.510 5.039 -24.381 1.00 92.38 189 ASN A N 1
ATOM 1431 C CA . ASN A 1 189 ? 14.660 4.187 -23.562 1.00 92.38 189 ASN A CA 1
ATOM 1432 C C . ASN A 1 189 ? 14.618 4.674 -22.106 1.00 92.38 189 ASN A C 1
ATOM 1434 O O . ASN A 1 189 ? 15.599 4.556 -21.370 1.00 92.38 189 ASN A O 1
ATOM 1438 N N . TYR A 1 190 ? 13.448 5.139 -21.665 1.00 95.00 190 TYR A N 1
ATOM 1439 C CA . TYR A 1 190 ? 13.196 5.583 -20.290 1.00 95.00 190 TYR A CA 1
ATOM 1440 C C . TYR A 1 190 ? 12.405 4.573 -19.440 1.00 95.00 190 TYR A C 1
ATOM 1442 O O . TYR A 1 190 ? 11.950 4.910 -18.343 1.00 95.00 190 TYR A O 1
ATOM 1450 N N . ALA A 1 191 ? 12.263 3.316 -19.872 1.00 95.12 191 ALA A N 1
ATOM 1451 C CA . ALA A 1 191 ? 11.558 2.292 -19.099 1.00 95.12 191 ALA A CA 1
ATOM 1452 C C . ALA A 1 191 ? 12.184 2.080 -17.708 1.00 95.12 191 ALA A C 1
ATOM 1454 O O . ALA A 1 191 ? 11.456 1.983 -16.720 1.00 95.12 191 ALA A O 1
ATOM 1455 N N . GLY A 1 192 ? 13.515 2.116 -17.584 1.00 94.50 192 GLY A N 1
ATOM 1456 C CA . GLY A 1 192 ? 14.186 2.048 -16.278 1.00 94.50 192 GLY A CA 1
ATOM 1457 C C . GLY A 1 192 ? 13.786 3.192 -15.331 1.00 94.50 192 GLY A C 1
ATOM 1458 O O . GLY A 1 192 ? 13.545 2.966 -14.144 1.00 94.50 192 GLY A O 1
ATOM 1459 N N . VAL A 1 193 ? 13.609 4.406 -15.867 1.00 95.44 193 VAL A N 1
ATOM 1460 C CA . VAL A 1 193 ? 13.157 5.582 -15.102 1.00 95.44 193 VAL A CA 1
ATOM 1461 C C . VAL A 1 193 ? 11.720 5.398 -14.616 1.00 95.44 193 VAL A C 1
ATOM 1463 O O . VAL A 1 193 ? 11.416 5.726 -13.471 1.00 95.44 193 VAL A O 1
ATOM 1466 N N . SER A 1 194 ? 10.845 4.814 -15.440 1.00 96.88 194 SER A N 1
ATOM 1467 C CA . SER A 1 194 ? 9.469 4.500 -15.030 1.00 96.88 194 SER A CA 1
ATOM 1468 C C . SER A 1 194 ? 9.430 3.564 -13.815 1.00 96.88 194 SER A C 1
ATOM 1470 O O . SER A 1 194 ? 8.674 3.807 -12.872 1.00 96.88 194 SER A O 1
ATOM 1472 N N . GLY A 1 195 ? 10.306 2.550 -13.792 1.00 96.75 195 GLY A N 1
ATOM 1473 C CA . GLY A 1 195 ? 10.482 1.662 -12.647 1.00 96.75 195 GLY A CA 1
ATOM 1474 C C . GLY A 1 195 ? 10.908 2.444 -11.407 1.00 96.75 195 GLY A C 1
ATOM 1475 O O . GLY A 1 195 ? 10.301 2.291 -10.351 1.00 96.75 195 GLY A O 1
ATOM 1476 N N . MET A 1 196 ? 11.886 3.344 -11.542 1.00 97.12 196 MET A N 1
ATOM 1477 C CA . MET A 1 196 ? 12.362 4.166 -10.426 1.00 97.12 196 MET A CA 1
ATOM 1478 C C . MET A 1 196 ? 11.266 5.073 -9.849 1.00 97.12 196 MET A C 1
ATOM 1480 O O . MET A 1 196 ? 11.101 5.136 -8.630 1.00 97.12 196 MET A O 1
ATOM 1484 N N . ILE A 1 197 ? 10.480 5.731 -10.709 1.00 97.50 197 ILE A N 1
ATOM 1485 C CA . ILE A 1 197 ? 9.329 6.553 -10.298 1.00 97.50 197 ILE A CA 1
ATOM 1486 C C . ILE A 1 197 ? 8.342 5.705 -9.489 1.00 97.50 197 ILE A C 1
ATOM 1488 O O . ILE A 1 197 ? 7.927 6.107 -8.400 1.00 97.50 197 ILE A O 1
ATOM 1492 N N . MET A 1 198 ? 7.995 4.515 -9.988 1.00 98.00 198 MET A N 1
ATOM 1493 C CA . MET A 1 198 ? 7.084 3.606 -9.293 1.00 98.00 198 MET A CA 1
ATOM 1494 C C . MET A 1 198 ? 7.654 3.158 -7.942 1.00 98.00 198 MET A C 1
ATOM 1496 O O . MET A 1 198 ? 6.955 3.216 -6.933 1.00 98.00 198 MET A O 1
ATOM 1500 N N . THR A 1 199 ? 8.928 2.771 -7.879 1.00 97.81 199 THR A N 1
ATOM 1501 C CA . THR A 1 199 ? 9.581 2.351 -6.631 1.00 97.81 199 THR A CA 1
ATOM 1502 C C . THR A 1 199 ? 9.587 3.458 -5.579 1.00 97.81 199 THR A C 1
ATOM 1504 O O . THR A 1 199 ? 9.240 3.204 -4.421 1.00 97.81 199 THR A O 1
ATOM 1507 N N . PHE A 1 200 ? 9.917 4.698 -5.952 1.00 97.69 200 PHE A N 1
ATOM 1508 C CA . PHE A 1 200 ? 9.857 5.827 -5.020 1.00 97.69 200 PHE A CA 1
ATOM 1509 C C . PHE A 1 200 ? 8.433 6.131 -4.569 1.00 97.69 200 PHE A C 1
ATOM 1511 O O . PHE A 1 200 ? 8.213 6.376 -3.385 1.00 97.69 200 PHE A O 1
ATOM 1518 N N . HIS A 1 201 ? 7.455 6.053 -5.471 1.00 97.56 201 HIS A N 1
ATOM 1519 C CA . HIS A 1 201 ? 6.052 6.216 -5.111 1.00 97.56 201 HIS A CA 1
ATOM 1520 C C . HIS A 1 201 ? 5.600 5.155 -4.091 1.00 97.56 201 HIS A C 1
ATOM 1522 O O . HIS A 1 201 ? 5.026 5.496 -3.056 1.00 97.56 201 HIS A O 1
ATOM 1528 N N . LEU A 1 202 ? 5.918 3.875 -4.319 1.00 97.62 202 LEU A N 1
ATOM 1529 C CA . LEU A 1 202 ? 5.600 2.784 -3.387 1.00 97.62 202 LEU A CA 1
ATOM 1530 C C . LEU A 1 202 ? 6.306 2.945 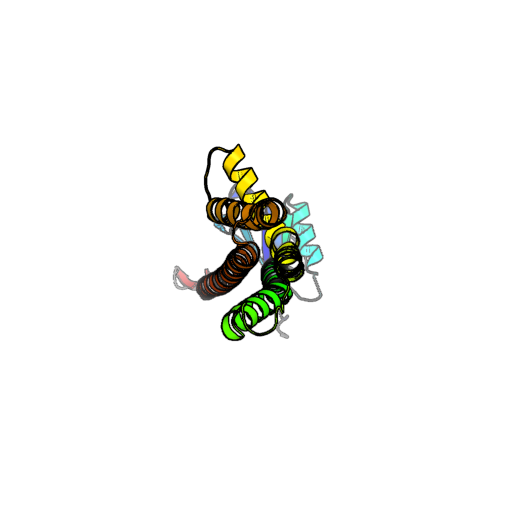-2.035 1.00 97.62 202 LEU A C 1
ATOM 1532 O O . LEU A 1 202 ? 5.705 2.696 -0.990 1.00 97.62 202 LEU A O 1
ATOM 1536 N N . THR A 1 203 ? 7.557 3.408 -2.054 1.00 97.88 203 THR A N 1
ATOM 1537 C CA . THR A 1 203 ? 8.315 3.751 -0.842 1.00 97.88 203 THR A CA 1
ATOM 1538 C C . THR A 1 203 ? 7.623 4.878 -0.073 1.00 97.88 203 THR A C 1
ATOM 1540 O O . THR A 1 203 ? 7.405 4.762 1.133 1.00 97.88 203 THR A O 1
ATOM 1543 N N . GLY A 1 204 ? 7.196 5.934 -0.772 1.00 96.69 204 GLY A N 1
ATOM 1544 C CA . GLY A 1 204 ? 6.432 7.041 -0.199 1.00 96.69 204 GLY A CA 1
ATOM 1545 C C . GLY A 1 204 ? 5.139 6.567 0.461 1.00 96.69 204 GLY A C 1
ATOM 1546 O O . GLY A 1 204 ? 4.880 6.917 1.610 1.00 96.69 204 GLY A O 1
ATOM 1547 N N . ARG A 1 205 ? 4.380 5.682 -0.199 1.00 94.19 205 ARG A N 1
ATOM 1548 C CA . ARG A 1 205 ? 3.155 5.097 0.373 1.00 94.19 205 ARG A CA 1
ATOM 1549 C C . ARG A 1 205 ? 3.413 4.264 1.628 1.00 94.19 205 ARG A C 1
ATOM 1551 O O . ARG A 1 205 ? 2.595 4.293 2.545 1.00 94.19 205 ARG A O 1
ATOM 1558 N N . TYR A 1 206 ? 4.524 3.529 1.691 1.00 96.19 206 TYR A N 1
ATOM 1559 C CA . TYR A 1 206 ? 4.915 2.805 2.904 1.00 96.19 206 TYR A CA 1
ATOM 1560 C C . TYR A 1 206 ? 5.233 3.769 4.057 1.00 96.19 206 TYR A C 1
ATOM 1562 O O . TYR A 1 206 ? 4.730 3.581 5.165 1.00 96.19 206 TYR A O 1
ATOM 1570 N N . ILE A 1 207 ? 6.012 4.824 3.795 1.00 96.00 207 ILE A N 1
ATOM 1571 C CA . ILE A 1 207 ? 6.349 5.842 4.800 1.00 96.00 207 ILE A CA 1
ATOM 1572 C C . ILE A 1 207 ? 5.086 6.565 5.282 1.00 96.00 207 ILE A C 1
ATOM 1574 O O . ILE A 1 207 ? 4.892 6.712 6.486 1.00 96.00 207 ILE A O 1
ATOM 1578 N N . GLU A 1 208 ? 4.199 6.958 4.365 1.00 92.94 208 GLU A N 1
ATOM 1579 C CA . GLU A 1 208 ? 2.919 7.601 4.677 1.00 92.94 208 GLU A CA 1
ATOM 1580 C C . GLU A 1 208 ? 2.042 6.702 5.560 1.00 92.94 208 GLU A C 1
ATOM 1582 O O . GLU A 1 208 ? 1.530 7.153 6.587 1.00 92.94 208 GLU A O 1
ATOM 1587 N N . ALA A 1 209 ? 1.901 5.420 5.204 1.00 90.50 209 ALA A N 1
ATOM 1588 C CA . ALA A 1 209 ? 1.133 4.454 5.987 1.00 90.50 209 ALA A CA 1
ATOM 1589 C C . ALA A 1 209 ? 1.724 4.261 7.392 1.00 90.50 209 ALA A C 1
ATOM 1591 O O . ALA A 1 209 ? 0.988 4.277 8.380 1.00 90.50 209 ALA A O 1
ATOM 1592 N N . LYS A 1 210 ? 3.053 4.143 7.495 1.00 92.06 210 LYS A N 1
ATOM 1593 C CA . LYS A 1 210 ? 3.759 4.005 8.774 1.00 92.06 210 LYS A CA 1
ATOM 1594 C C . LYS A 1 210 ? 3.573 5.239 9.661 1.00 92.06 210 LYS A C 1
ATOM 1596 O O . LYS A 1 210 ? 3.240 5.107 10.838 1.00 92.06 210 LYS A O 1
ATOM 1601 N N . ALA A 1 211 ? 3.739 6.433 9.092 1.00 90.88 211 ALA A N 1
ATOM 1602 C CA . ALA A 1 211 ? 3.589 7.698 9.805 1.00 90.88 211 ALA A CA 1
ATOM 1603 C C . ALA A 1 211 ? 2.147 7.911 10.295 1.00 90.88 211 ALA A C 1
ATOM 1605 O O . ALA A 1 211 ? 1.936 8.241 11.463 1.00 90.88 211 ALA A O 1
ATOM 1606 N N . ARG A 1 212 ? 1.146 7.653 9.440 1.00 86.75 212 ARG A N 1
ATOM 1607 C CA . ARG A 1 212 ? -0.273 7.715 9.829 1.00 86.75 212 ARG A CA 1
ATOM 1608 C C . ARG A 1 212 ? -0.618 6.709 10.925 1.00 86.75 212 ARG A C 1
ATOM 1610 O O . ARG A 1 212 ? -1.362 7.057 11.839 1.00 86.75 212 ARG A O 1
ATOM 1617 N N . GLY A 1 213 ? -0.055 5.500 10.865 1.00 85.06 213 GLY A N 1
ATOM 1618 C CA . GLY A 1 213 ? -0.220 4.485 11.906 1.00 85.06 213 GLY A CA 1
ATOM 1619 C C . GLY A 1 213 ? 0.268 4.972 13.271 1.00 85.06 213 GLY A C 1
ATOM 1620 O O . GLY A 1 213 ? -0.482 4.925 14.244 1.00 85.06 213 GLY A O 1
ATOM 1621 N N . HIS A 1 214 ? 1.483 5.525 13.334 1.00 84.06 214 HIS A N 1
ATOM 1622 C CA . HIS A 1 214 ? 2.046 6.074 14.573 1.00 84.06 214 HIS A CA 1
ATOM 1623 C C . HIS A 1 214 ? 1.219 7.249 15.120 1.00 84.06 214 HIS A C 1
ATOM 1625 O O . HIS A 1 214 ? 0.924 7.293 16.315 1.00 84.06 214 HIS A O 1
ATOM 1631 N N . ALA A 1 215 ? 0.804 8.181 14.254 1.00 84.31 215 ALA A N 1
ATOM 1632 C CA . ALA A 1 215 ? -0.009 9.327 14.660 1.00 84.31 215 ALA A CA 1
ATOM 1633 C C . ALA A 1 215 ? -1.379 8.896 15.211 1.00 84.31 215 ALA A C 1
ATOM 1635 O O . ALA A 1 215 ? -1.803 9.369 16.265 1.00 84.31 215 ALA A O 1
ATOM 1636 N N . SER A 1 216 ? -2.053 7.952 14.543 1.00 81.50 216 SER A N 1
ATOM 1637 C CA . SER A 1 216 ? -3.339 7.424 15.011 1.00 81.50 216 SER A CA 1
ATOM 1638 C C . SER A 1 216 ? -3.208 6.709 16.359 1.00 81.50 216 SER A C 1
ATOM 1640 O O . SER A 1 216 ? -4.049 6.905 17.234 1.00 81.50 216 SER A O 1
ATOM 1642 N N . GLN A 1 217 ? -2.139 5.932 16.566 1.00 83.62 217 GLN A N 1
ATOM 1643 C CA . GLN A 1 217 ? -1.872 5.269 17.847 1.00 83.62 217 GLN A CA 1
ATOM 1644 C C . GLN A 1 217 ? -1.614 6.266 18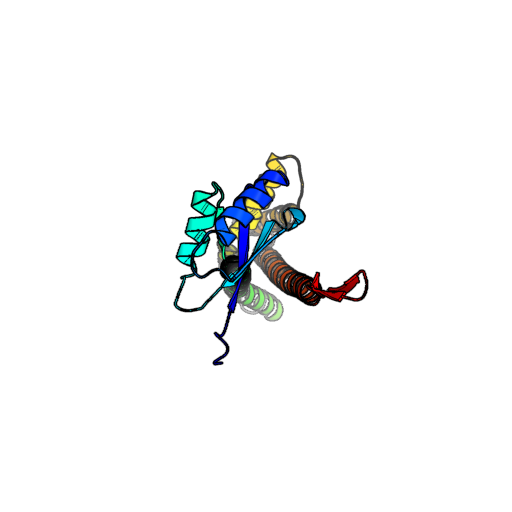.981 1.00 83.62 217 GLN A C 1
ATOM 1646 O O . GLN A 1 217 ? -2.130 6.074 20.079 1.00 83.62 217 GLN A O 1
ATOM 1651 N N . ALA A 1 218 ? -0.869 7.344 18.724 1.00 82.56 218 ALA A N 1
ATOM 1652 C CA . ALA A 1 218 ? -0.643 8.392 19.717 1.00 82.56 218 ALA A CA 1
ATOM 1653 C C . ALA A 1 218 ? -1.960 9.068 20.137 1.00 82.56 218 ALA A C 1
ATOM 1655 O O . ALA A 1 218 ? -2.214 9.223 21.329 1.00 82.56 218 ALA A O 1
ATOM 1656 N N . ILE A 1 219 ? -2.832 9.391 19.173 1.00 81.81 219 ILE A N 1
ATOM 1657 C CA . ILE A 1 219 ? -4.161 9.955 19.451 1.00 81.81 219 ILE A CA 1
ATOM 1658 C C . ILE A 1 219 ? -5.014 8.970 20.260 1.00 81.81 219 ILE A C 1
ATOM 1660 O O . ILE A 1 219 ? -5.609 9.364 21.258 1.00 81.81 219 ILE A O 1
ATOM 1664 N N . ARG A 1 220 ? -5.042 7.682 19.886 1.00 77.62 220 ARG A N 1
ATOM 1665 C CA . ARG A 1 220 ? -5.766 6.643 20.645 1.00 77.62 220 ARG A CA 1
ATOM 1666 C C . ARG A 1 220 ? -5.272 6.545 22.086 1.00 77.62 220 ARG A C 1
ATOM 1668 O O . ARG A 1 220 ? -6.087 6.535 22.998 1.00 77.62 220 ARG A O 1
ATOM 1675 N N . LYS A 1 221 ? -3.954 6.562 22.294 1.00 79.88 221 LYS A N 1
ATOM 1676 C CA . LYS A 1 221 ? -3.356 6.513 23.631 1.00 79.88 221 LYS A CA 1
ATOM 1677 C C . LYS A 1 221 ? -3.723 7.739 24.472 1.00 79.88 221 LYS A C 1
ATOM 1679 O O . LYS A 1 221 ? -3.978 7.597 25.658 1.00 79.88 221 LYS A O 1
ATOM 1684 N N . LEU A 1 222 ? -3.797 8.929 23.869 1.00 83.69 222 LEU A N 1
ATOM 1685 C CA . LEU A 1 222 ? -4.281 10.131 24.559 1.00 83.69 222 LEU A CA 1
ATOM 1686 C C . LEU A 1 222 ? -5.764 10.028 24.935 1.00 83.69 222 LEU A C 1
ATOM 1688 O O . LEU A 1 222 ? -6.134 10.427 26.033 1.00 83.69 222 LEU A O 1
ATOM 1692 N N . LEU A 1 223 ? -6.601 9.463 24.059 1.00 74.81 223 LEU A N 1
ATOM 1693 C CA . LEU A 1 223 ? -8.016 9.220 24.357 1.00 74.81 223 LEU A CA 1
ATOM 1694 C C . LEU A 1 223 ? -8.201 8.188 25.482 1.00 74.81 223 LEU A C 1
ATOM 1696 O O . LEU A 1 223 ? -9.108 8.331 26.295 1.00 74.81 223 LEU A O 1
ATOM 1700 N N . GLU A 1 224 ? -7.337 7.174 25.558 1.00 73.12 224 GLU A N 1
ATOM 1701 C CA . GLU A 1 224 ? -7.351 6.163 26.625 1.00 73.12 224 GLU A CA 1
ATOM 1702 C C . GLU A 1 224 ? -6.892 6.703 27.987 1.00 73.12 224 GLU A C 1
ATOM 1704 O O . GLU A 1 224 ? -7.315 6.177 29.014 1.00 73.12 224 GLU A O 1
ATOM 1709 N N . LEU A 1 225 ? -6.053 7.746 28.004 1.00 80.06 225 LEU A N 1
ATOM 1710 C CA . LEU A 1 225 ? -5.571 8.402 29.226 1.00 80.06 225 LEU A CA 1
ATOM 1711 C C . LEU A 1 225 ? -6.611 9.329 29.877 1.00 80.06 225 LEU A C 1
ATOM 1713 O O . LEU A 1 225 ? -6.378 9.816 30.983 1.00 80.06 225 LEU A O 1
ATOM 1717 N N . GLY A 1 226 ? -7.744 9.588 29.216 1.00 73.88 226 GLY A N 1
ATOM 1718 C CA . GLY A 1 226 ? -8.852 10.319 29.824 1.00 73.88 226 GLY A CA 1
ATOM 1719 C C . GLY A 1 226 ? -9.388 9.578 31.051 1.00 73.88 226 GLY A C 1
ATOM 1720 O O . GLY A 1 226 ? -9.630 8.372 30.992 1.00 73.88 226 GLY A O 1
ATOM 1721 N N . ALA A 1 227 ? -9.576 10.295 32.165 1.00 73.31 227 ALA A N 1
ATOM 1722 C CA . ALA A 1 227 ? -10.179 9.725 33.365 1.00 73.31 227 ALA A CA 1
ATOM 1723 C C . ALA A 1 227 ? -11.577 9.185 33.026 1.00 73.31 227 ALA A C 1
ATOM 1725 O O . ALA A 1 227 ? -12.446 9.932 32.577 1.00 73.31 227 ALA A O 1
ATOM 1726 N N . LYS A 1 228 ? -11.769 7.875 33.207 1.00 69.25 228 LYS A N 1
ATOM 1727 C CA . LYS A 1 228 ? -13.039 7.188 32.920 1.00 69.25 228 LYS A CA 1
ATOM 1728 C C . LYS A 1 228 ? -14.044 7.282 34.069 1.00 69.25 228 LYS A C 1
ATOM 1730 O O . LYS A 1 228 ? -15.208 6.968 33.866 1.00 69.25 228 LYS A O 1
ATOM 1735 N N . THR A 1 229 ? -13.575 7.695 35.243 1.00 72.12 229 THR A N 1
ATOM 1736 C CA . THR A 1 229 ? -14.339 7.802 36.486 1.00 72.12 229 THR A CA 1
ATOM 1737 C C . THR A 1 229 ? -13.978 9.103 37.188 1.00 72.12 229 THR A C 1
ATOM 1739 O O . THR A 1 229 ? -12.800 9.471 37.245 1.00 72.12 229 THR A O 1
ATOM 1742 N N . ALA A 1 230 ? -14.962 9.763 37.779 1.00 77.62 230 ALA A N 1
ATOM 1743 C CA . ALA A 1 230 ? -14.796 10.907 38.657 1.00 77.62 230 ALA A CA 1
ATOM 1744 C C . ALA A 1 230 ? -15.495 10.633 39.995 1.00 77.62 230 ALA A C 1
ATOM 1746 O O . ALA A 1 230 ? -16.603 10.111 40.031 1.00 77.62 230 ALA A O 1
ATOM 1747 N N . ALA A 1 231 ? -14.865 10.991 41.114 1.00 82.94 231 ALA A N 1
ATOM 1748 C CA . ALA A 1 231 ? -15.540 11.006 42.408 1.00 82.94 231 ALA A CA 1
ATOM 1749 C C . ALA A 1 231 ? -16.252 12.355 42.572 1.00 82.94 231 ALA A C 1
ATOM 1751 O O . ALA A 1 231 ? -15.617 13.408 42.503 1.00 82.94 231 ALA A O 1
ATOM 1752 N N . VAL A 1 232 ? -17.568 12.326 42.763 1.00 87.94 232 VAL A N 1
ATOM 1753 C CA . VAL A 1 232 ? -18.405 13.512 42.946 1.00 87.94 232 VAL A CA 1
ATOM 1754 C C . VAL A 1 232 ? -19.112 13.419 44.291 1.00 87.94 232 VAL A C 1
ATOM 1756 O O . VAL A 1 232 ? -19.671 12.386 44.651 1.00 87.94 232 VAL A O 1
ATOM 1759 N N . LEU A 1 233 ? -19.097 14.516 45.042 1.00 90.69 233 LEU A N 1
ATOM 1760 C CA . LEU A 1 233 ? -19.743 14.610 46.345 1.00 90.69 233 LEU A CA 1
ATOM 1761 C C . LEU A 1 233 ? -21.162 15.164 46.163 1.00 90.69 233 LEU A C 1
ATOM 1763 O O . LEU A 1 233 ? -21.331 16.308 45.741 1.00 90.69 233 LEU A O 1
ATOM 1767 N N . VAL A 1 234 ? -22.186 14.363 46.462 1.00 84.94 234 VAL A N 1
ATOM 1768 C CA . VAL A 1 234 ? -23.598 14.762 46.345 1.00 84.94 234 VAL A CA 1
ATOM 1769 C C . VAL A 1 234 ? -24.275 14.545 47.693 1.00 84.94 234 VAL A C 1
ATOM 1771 O O . VAL A 1 234 ? -24.327 13.427 48.190 1.00 84.94 234 VAL A O 1
ATOM 1774 N N . ASN A 1 235 ? -24.802 15.615 48.295 1.00 83.00 235 ASN A N 1
ATOM 1775 C CA . ASN A 1 235 ? -25.468 15.582 49.607 1.00 83.00 235 ASN A CA 1
ATOM 1776 C C . ASN A 1 235 ? -24.615 14.980 50.746 1.00 83.00 235 ASN A C 1
ATOM 1778 O O . ASN A 1 235 ? -25.152 14.353 51.653 1.00 83.00 235 ASN A O 1
ATOM 1782 N N . GLY A 1 236 ? -23.293 15.170 50.707 1.00 85.81 236 GLY A N 1
ATOM 1783 C CA . GLY A 1 236 ? -22.376 14.656 51.733 1.00 85.81 236 GLY A CA 1
ATOM 1784 C C . GLY A 1 236 ? -21.954 13.194 51.550 1.00 85.81 236 GLY A C 1
ATOM 1785 O O . GLY A 1 236 ? -21.121 12.721 52.316 1.00 85.81 236 GLY A O 1
ATOM 1786 N N . GLU A 1 237 ? -22.468 12.498 50.532 1.00 78.94 237 GLU A N 1
ATOM 1787 C CA . GLU A 1 237 ? -22.009 11.164 50.134 1.00 78.94 237 GLU A CA 1
ATOM 1788 C C . GLU A 1 237 ? -21.085 11.262 48.910 1.00 78.94 237 GLU A C 1
ATOM 1790 O O . GLU A 1 237 ? -21.428 11.899 47.909 1.00 78.94 237 GLU A O 1
ATOM 1795 N N . GLU A 1 238 ? -19.920 10.612 48.966 1.00 83.56 238 GLU A N 1
ATOM 1796 C CA . GLU A 1 238 ? -19.069 10.407 47.789 1.00 83.56 238 GLU A CA 1
ATOM 1797 C C . GLU A 1 238 ? -19.696 9.364 46.861 1.00 83.56 238 GLU A C 1
ATOM 1799 O O . GLU A 1 238 ? -20.022 8.249 47.273 1.00 83.56 238 GLU A O 1
ATOM 1804 N N . ARG A 1 239 ? -19.851 9.716 45.584 1.00 78.31 239 ARG A N 1
ATOM 1805 C CA . ARG A 1 239 ? -20.305 8.811 44.527 1.00 78.31 239 ARG A CA 1
ATOM 1806 C C . ARG A 1 239 ? -19.321 8.850 43.369 1.00 78.31 239 ARG A C 1
ATOM 1808 O O . ARG A 1 239 ? -18.994 9.924 42.876 1.00 78.31 239 ARG A O 1
ATOM 1815 N N . GLN A 1 240 ? -18.859 7.686 42.920 1.00 76.94 240 GLN A N 1
ATOM 1816 C CA . GLN A 1 240 ? -18.151 7.585 41.644 1.00 76.94 240 GLN A CA 1
ATOM 1817 C C . GLN A 1 240 ? -19.158 7.658 40.493 1.00 76.94 240 GLN A C 1
ATOM 1819 O O . GLN A 1 240 ? -20.196 6.993 40.534 1.00 76.94 240 GLN A O 1
ATOM 1824 N N . VAL A 1 241 ? -18.851 8.479 39.493 1.00 67.56 241 VAL A N 1
ATOM 1825 C CA . VAL A 1 241 ? -19.603 8.665 38.243 1.00 67.56 241 VAL A CA 1
ATOM 1826 C C . VAL A 1 241 ? -18.689 8.581 37.034 1.00 67.56 241 VAL A C 1
ATOM 1828 O O . VAL A 1 241 ? -17.474 8.843 37.184 1.00 67.56 241 VAL A O 1
#

Sequence (241 aa):
MPEKKTEEITLKVEGMTCAACANRVEKGLKGTEGVVSAVVNLATERASIEYLPGAISKEKLLTAVEKAGYQGRLELEEAAVSRDKDEARLQQAARRMWIAWAFTLPAAVWMLIAMAAGRHQHGWPTPLSYNLGTLLLALPALLWAGGHVYQSAWRAARHGSANMDSLIAIGTLAAVSSGIMAFFWPVENYAGVSGMIMTFHLTGRYIEAKARGHASQAIRKLLELGAKTAAVLVNGEERQV

Secondary structure (DSSP, 8-state):
------EEEEEEEET--SHHHHHHHHHHHHTSTTEEEEEEEGGGTEEEEEE-BTTB-HHHHHHHHHHTTSEEEEHHHHHHHHHHHHHHHHHHHHHHHHHHHHHHHHHHHHHHHHHHT-TTSS--S-HHHHHHHHHHHHHIIIIIISHHHHHHHHHHHHTT---HHHHHHHHHHHHHHHHHHTTTSS----HHHHHHHHHHHHHHHHHHHHHHHHHHHHHHHHHHTS-S--EEEETTEEEE-

pLDDT: mean 89.27, std 9.28, range [44.25, 98.0]